Protein AF-A0ABD2JV18-F1 (afdb_monomer)

Sequence (224 aa):
MLEKEVLQAQLLEQSNRELERARQEELAMETRFRTQQAEQCDIEEQYSTLQEEAQGMSKRLKKVWTQYMQAKAELKDIEVDHQREMEALLESVRQLQRELLYSMLVIDQFIPEERVRYIEKFVHWNEEIGDWQLRCIAYAGNNIREHRNMIHSSTVNFPQKSQDPQMKPLFLSYADVLGLPSTSTVSSSASSASTSFSASVKTNFRPKSAAKDRNAARIRALLE

Organism: NCBI:txid157864

Solvent-accessible surface area (backbone atoms only — not comparable to full-atom values): 13799 Å² total; per-residue (Å²): 112,69,70,61,52,54,52,51,52,52,52,51,50,53,51,50,55,49,53,52,50,53,51,51,51,50,52,53,49,52,51,52,49,51,50,52,51,50,54,48,50,54,51,51,52,52,53,50,53,52,51,51,50,52,50,53,50,50,52,51,50,53,51,53,50,52,52,51,54,49,54,54,50,51,51,53,51,50,54,54,51,51,52,51,50,51,50,51,52,52,50,50,51,53,50,53,51,51,54,50,53,50,52,50,50,51,42,69,75,73,47,59,66,73,58,53,58,52,49,62,74,44,46,44,80,37,82,92,81,70,46,81,42,58,68,70,55,74,75,35,72,69,50,46,50,52,52,51,53,52,54,57,71,74,55,80,83,71,83,89,76,77,85,66,97,77,74,73,79,90,68,88,54,67,46,74,76,69,68,52,78,81,84,74,79,82,91,75,92,78,80,93,75,95,71,94,75,83,89,76,83,83,78,92,79,82,82,82,87,85,68,77,63,64,62,57,53,59,58,56,72,74,75,118

Secondary structure (DSSP, 8-state):
-HHHHHHHHHHHHHHHHHHHHHHHHHHHHHHHHHHHHHHHHHHHHHHHHHHHHHHHHHHHHHHHHHHHHHHHHHHHHHHHHHHHHHHHHHHHHHHHHHHHHHHHHHHHHHS-HHHHHHHHHHEEEETTTTEEEETTGGGSHHHHHHHHHHHHHH----------TT-------HHHHHT--------------------------------SHHHHHHHHTT--

Foldseek 3Di:
DVVVVVVVVVVVVVVVVVVVVVVVVVVVVVVVVVVVVVVVVVVVVVVVVVVVVVVVVVVVVVVVVVVVVVVVVVVVVVVVVVVVVVVVVVVVVVVVVVVVVVVVVCCVPPPDPVVVVVQVVQWDADPVVRDIDGPPPCPDPVNVVVVVVVVVVVPPDDDDPDDPPPDDPPDDDVCVVVVPPDPDDDDDDDDDDDDDDDPDDDDDDDDDDPDPVPVVVVVVVVVD

Mean predicted aligned error: 19.46 Å

pLDDT: mean 78.09, std 22.25, range [30.98, 98.5]

Radius of gyration: 54.23 Å; Cα contacts (8 Å, |Δi|>4): 28; chains: 1; bounding box: 117×40×158 Å

Structure (mmCIF, N/CA/C/O backbone):
data_AF-A0ABD2JV18-F1
#
_entry.id   AF-A0ABD2JV18-F1
#
loop_
_atom_site.group_PDB
_atom_site.id
_atom_site.type_symbol
_atom_site.label_atom_id
_atom_site.label_alt_id
_atom_site.label_comp_id
_atom_site.label_asym_id
_atom_site.label_entity_id
_atom_site.label_seq_id
_atom_site.pdbx_PDB_ins_code
_atom_site.Cartn_x
_atom_site.Cartn_y
_atom_site.Cartn_z
_atom_site.occupancy
_atom_site.B_iso_or_equiv
_atom_site.auth_seq_id
_atom_site.auth_comp_id
_atom_site.auth_asym_id
_atom_site.auth_atom_id
_atom_site.pdbx_PDB_model_num
ATOM 1 N N . MET A 1 1 ? -51.706 -10.672 100.301 1.00 60.94 1 MET A N 1
ATOM 2 C CA . MET A 1 1 ? -50.315 -10.903 99.847 1.00 60.94 1 MET A CA 1
ATOM 3 C C . MET A 1 1 ? -50.342 -11.665 98.525 1.00 60.94 1 MET A C 1
ATOM 5 O O . MET A 1 1 ? -49.975 -11.066 97.529 1.00 60.94 1 MET A O 1
ATOM 9 N N . LEU A 1 2 ? -50.953 -12.858 98.476 1.00 71.44 2 LEU A N 1
ATOM 10 C CA . LEU A 1 2 ? -51.117 -13.682 97.261 1.00 71.44 2 LEU A CA 1
ATOM 11 C C . LEU A 1 2 ? -51.762 -12.988 96.037 1.00 71.44 2 LEU A C 1
ATOM 13 O O . LEU A 1 2 ? -51.215 -13.070 94.947 1.00 71.44 2 LEU A O 1
ATOM 17 N N . GLU A 1 3 ? -52.878 -12.261 96.177 1.00 76.06 3 GLU A N 1
ATOM 18 C CA . GLU A 1 3 ? -53.533 -11.609 95.016 1.00 76.06 3 GLU A CA 1
ATOM 19 C C . GLU A 1 3 ? -52.683 -10.514 94.349 1.00 76.06 3 GLU A C 1
ATOM 21 O O . GLU A 1 3 ? -52.729 -10.348 93.131 1.00 76.06 3 GLU A O 1
ATOM 26 N N . LYS A 1 4 ? -51.874 -9.783 95.129 1.00 82.00 4 LYS A N 1
ATOM 27 C CA . LYS A 1 4 ? -50.949 -8.770 94.592 1.00 82.00 4 LYS A CA 1
ATOM 28 C C . LYS A 1 4 ? -49.837 -9.413 93.763 1.00 82.00 4 LYS A C 1
ATOM 30 O O . LYS A 1 4 ? -49.465 -8.870 92.729 1.00 82.00 4 LYS A O 1
ATOM 35 N N . GLU A 1 5 ? -49.339 -10.564 94.205 1.00 81.31 5 GLU A N 1
ATOM 36 C CA . GLU A 1 5 ? -48.295 -11.323 93.510 1.00 81.31 5 GLU A CA 1
ATOM 37 C C . GLU A 1 5 ? -48.822 -11.942 92.207 1.00 81.31 5 GLU A C 1
ATOM 39 O O . GLU A 1 5 ? -48.146 -11.876 91.182 1.00 81.31 5 GLU A O 1
ATOM 44 N N . VAL A 1 6 ? -50.060 -12.454 92.203 1.00 85.19 6 VAL A N 1
ATOM 45 C CA . VAL A 1 6 ? -50.716 -12.989 90.994 1.00 85.19 6 VAL A CA 1
ATOM 46 C C . VAL A 1 6 ? -50.928 -11.899 89.937 1.00 85.19 6 VAL A C 1
ATOM 48 O O . VAL A 1 6 ? -50.635 -12.121 88.762 1.00 85.19 6 VAL A O 1
ATOM 51 N N . LEU A 1 7 ? -51.382 -10.707 90.336 1.00 87.69 7 LEU A N 1
ATOM 52 C CA . LEU A 1 7 ? -51.549 -9.574 89.415 1.00 87.69 7 LEU A CA 1
ATOM 53 C C . LEU A 1 7 ? -50.215 -9.095 88.834 1.00 87.69 7 LEU A C 1
ATOM 55 O O . LEU A 1 7 ? -50.124 -8.801 87.644 1.00 87.69 7 LEU A O 1
ATOM 59 N N . GLN A 1 8 ? -49.168 -9.043 89.657 1.00 85.81 8 GLN A N 1
ATOM 60 C CA . GLN A 1 8 ? -47.833 -8.662 89.207 1.00 85.81 8 GLN A CA 1
ATOM 61 C C . GLN A 1 8 ? -47.254 -9.684 88.218 1.00 85.81 8 GLN A C 1
ATOM 63 O O . GLN A 1 8 ? -46.664 -9.290 87.212 1.00 85.81 8 GLN A O 1
ATOM 68 N N . ALA A 1 9 ? -47.469 -10.981 88.458 1.00 86.81 9 ALA A N 1
ATOM 69 C CA . ALA A 1 9 ? -47.070 -12.042 87.539 1.00 86.81 9 ALA A CA 1
ATOM 70 C C . ALA A 1 9 ? -47.800 -11.946 86.186 1.00 86.81 9 ALA A C 1
ATOM 72 O O . ALA A 1 9 ? -47.155 -12.047 85.145 1.00 86.81 9 ALA A O 1
ATOM 73 N N . GLN A 1 10 ? -49.111 -11.671 86.183 1.00 89.62 10 GLN A N 1
ATOM 74 C CA . GLN A 1 1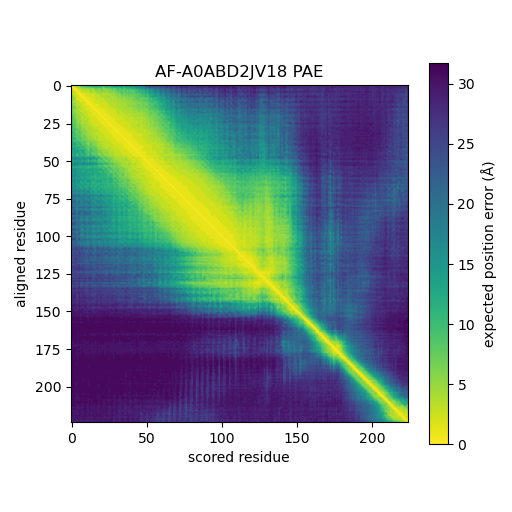0 ? -49.877 -11.469 84.944 1.00 89.62 10 GLN A CA 1
ATOM 75 C C . GLN A 1 10 ? -49.404 -10.246 84.147 1.00 89.62 10 GLN A C 1
ATOM 77 O O . GLN A 1 10 ? -49.320 -10.307 82.921 1.00 89.62 10 GLN A O 1
ATOM 82 N N . LEU A 1 11 ? -49.069 -9.144 84.825 1.00 91.56 11 LEU A N 1
ATOM 83 C CA . LEU A 1 11 ? -48.570 -7.931 84.172 1.00 91.56 11 LEU A CA 1
ATOM 84 C C . LEU A 1 11 ? -47.191 -8.159 83.529 1.00 91.56 11 LEU A C 1
ATOM 86 O O . LEU A 1 11 ? -46.949 -7.733 82.400 1.00 91.56 11 LEU A O 1
ATOM 90 N N . LEU A 1 12 ? -46.299 -8.873 84.227 1.00 90.88 12 LEU A N 1
ATOM 91 C CA . LEU A 1 12 ? -44.992 -9.273 83.698 1.00 90.88 12 LEU A CA 1
ATOM 92 C C . LEU A 1 12 ? -45.127 -10.221 82.504 1.00 90.88 12 LEU A C 1
ATOM 94 O O . LEU A 1 12 ? -44.388 -10.086 81.535 1.00 90.88 12 LEU A O 1
ATOM 98 N N . GLU A 1 13 ? -46.082 -11.150 82.542 1.00 91.38 13 GLU A N 1
ATOM 99 C CA . GLU A 1 13 ? -46.351 -12.055 81.425 1.00 91.38 13 GLU A CA 1
ATOM 100 C C . GLU A 1 13 ? -46.873 -11.305 80.189 1.00 91.38 13 GLU A C 1
ATOM 102 O O . GLU A 1 13 ? -46.416 -11.560 79.075 1.00 91.38 13 GLU A O 1
ATOM 107 N N . GLN A 1 14 ? -47.789 -10.347 80.366 1.00 91.00 14 GLN A N 1
ATOM 108 C CA . GLN A 1 14 ? -48.271 -9.497 79.271 1.00 91.00 14 GLN A CA 1
ATOM 109 C C . GLN A 1 14 ? -47.137 -8.660 78.667 1.00 91.00 14 GLN A C 1
ATOM 111 O O . GLN A 1 14 ? -46.978 -8.648 77.447 1.00 91.00 14 GLN A O 1
ATOM 116 N N . SER A 1 15 ? -46.304 -8.049 79.515 1.00 91.56 15 SER A N 1
ATOM 117 C CA . SER A 1 15 ? -45.130 -7.286 79.084 1.00 91.56 15 SER A CA 1
ATOM 118 C C . SER A 1 15 ? -44.102 -8.159 78.351 1.00 91.56 15 SER A C 1
ATOM 120 O O . SER A 1 15 ? -43.622 -7.766 77.290 1.00 91.56 15 SER A O 1
ATOM 122 N N . ASN A 1 16 ? -43.822 -9.374 78.838 1.00 92.56 16 ASN A N 1
ATOM 123 C CA . ASN A 1 16 ? -42.950 -10.331 78.146 1.00 92.56 16 ASN A CA 1
ATOM 124 C C . ASN A 1 16 ? -43.506 -10.721 76.772 1.00 92.56 16 ASN A C 1
ATOM 126 O O . ASN A 1 16 ? -42.759 -10.747 75.799 1.00 92.56 16 ASN A O 1
ATOM 130 N N . ARG A 1 17 ? -44.818 -10.963 76.657 1.00 93.69 17 ARG A N 1
ATOM 131 C CA . ARG A 1 17 ? -45.461 -11.281 75.369 1.00 93.69 17 ARG A CA 1
ATOM 132 C C . ARG A 1 17 ? -45.426 -10.119 74.376 1.00 93.69 17 ARG A C 1
ATOM 134 O O . ARG A 1 17 ? -45.489 -10.350 73.170 1.00 93.69 17 ARG A O 1
ATOM 141 N N . GLU A 1 18 ? -45.419 -8.877 74.848 1.00 92.94 18 GLU A N 1
ATOM 142 C CA . GLU A 1 18 ? -45.255 -7.689 74.000 1.00 92.94 18 GLU A CA 1
ATOM 143 C C . GLU A 1 18 ? -43.803 -7.520 73.554 1.00 92.94 18 GLU A C 1
ATOM 145 O O . GLU A 1 18 ? -43.555 -7.303 72.370 1.00 92.94 18 GLU A O 1
ATOM 150 N N . LEU A 1 19 ? -42.848 -7.716 74.467 1.00 94.19 19 LEU A N 1
ATOM 151 C CA . LEU A 1 19 ? -41.416 -7.740 74.162 1.00 94.19 19 LEU A CA 1
ATOM 152 C C . LEU A 1 19 ? -41.063 -8.821 73.137 1.00 94.19 19 LEU A C 1
ATOM 154 O O . LEU A 1 19 ? -40.314 -8.557 72.202 1.00 94.19 19 LEU A O 1
ATOM 158 N N . GLU A 1 20 ? -41.614 -10.027 73.274 1.00 94.50 20 GLU A N 1
ATOM 159 C CA . GLU A 1 20 ? -41.405 -11.116 72.315 1.00 94.50 20 GLU A CA 1
ATOM 160 C C . GLU A 1 20 ? -41.987 -10.796 70.937 1.00 94.50 20 GLU A C 1
ATOM 162 O O . GLU A 1 20 ? -41.327 -11.054 69.931 1.00 94.50 20 GLU A O 1
ATOM 167 N N . ARG A 1 21 ? -43.182 -10.190 70.874 1.00 95.06 21 ARG A N 1
ATOM 168 C CA . ARG A 1 21 ? -43.777 -9.726 69.610 1.00 95.06 21 ARG A CA 1
ATOM 169 C C . ARG A 1 21 ? -42.918 -8.654 68.945 1.00 95.06 21 ARG A C 1
ATOM 171 O O . ARG A 1 21 ? -42.585 -8.803 67.775 1.00 95.06 21 ARG A O 1
ATOM 178 N N . ALA A 1 22 ? -42.481 -7.647 69.700 1.00 93.62 22 ALA A N 1
ATOM 179 C CA . ALA A 1 22 ? -41.589 -6.606 69.195 1.00 93.62 22 ALA A CA 1
ATOM 180 C C . ALA A 1 22 ? -40.265 -7.191 68.672 1.00 93.62 22 ALA A C 1
ATOM 182 O O . ALA A 1 22 ? -39.800 -6.814 67.602 1.00 93.62 22 ALA A O 1
ATOM 183 N N . ARG A 1 23 ? -39.696 -8.177 69.376 1.00 95.44 23 ARG A N 1
ATOM 184 C CA . ARG A 1 23 ? -38.459 -8.859 68.969 1.00 95.44 23 ARG A CA 1
ATOM 185 C C . ARG A 1 23 ? -38.642 -9.704 67.704 1.00 95.44 23 ARG A C 1
ATOM 187 O O . ARG A 1 23 ? -37.741 -9.771 66.875 1.00 95.44 23 ARG A O 1
ATOM 194 N N . GLN A 1 24 ? -39.797 -10.350 67.536 1.00 95.44 24 GLN A N 1
ATOM 195 C CA . GLN A 1 24 ? -40.132 -11.087 66.311 1.00 95.44 24 GLN A CA 1
ATOM 196 C C . GLN A 1 24 ? -40.337 -10.147 65.119 1.00 95.44 24 GLN A C 1
ATOM 198 O O . GLN A 1 24 ? -39.877 -10.453 64.021 1.00 95.44 24 GLN A O 1
ATOM 203 N N . GLU A 1 25 ? -40.995 -9.007 65.329 1.00 94.81 25 GLU A N 1
ATOM 204 C CA . GLU A 1 25 ? -41.173 -7.975 64.306 1.00 94.81 25 GLU A CA 1
ATOM 205 C C . GLU A 1 25 ? -39.833 -7.358 63.897 1.00 94.81 25 GLU A C 1
ATOM 207 O O . GLU A 1 25 ? -39.565 -7.240 62.704 1.00 94.81 25 GLU A O 1
ATOM 212 N N . GLU A 1 26 ? -38.963 -7.043 64.858 1.00 94.88 26 GLU A N 1
ATOM 213 C CA . GLU A 1 26 ? -37.604 -6.553 64.609 1.00 94.88 26 GLU A CA 1
ATOM 214 C C . GLU A 1 26 ? -36.802 -7.551 63.765 1.00 94.88 26 GLU A C 1
ATOM 216 O O . GLU A 1 26 ? -36.294 -7.190 62.706 1.00 94.88 26 GLU A O 1
ATOM 221 N N . LEU A 1 27 ? -36.786 -8.834 64.142 1.00 96.31 27 LEU A N 1
ATOM 222 C CA . LEU A 1 27 ? -36.120 -9.883 63.361 1.00 96.31 27 LEU A CA 1
ATOM 223 C C . LEU A 1 27 ? -36.733 -10.053 61.960 1.00 96.31 27 LEU A C 1
ATOM 225 O O . LEU A 1 27 ? -36.016 -10.272 60.980 1.00 96.31 27 LEU A O 1
ATOM 229 N N . ALA A 1 28 ? -38.056 -9.945 61.825 1.00 95.38 28 ALA A N 1
ATOM 230 C CA . ALA A 1 28 ? -38.726 -9.993 60.527 1.00 95.38 28 ALA A CA 1
ATOM 231 C C . ALA A 1 28 ? -38.366 -8.781 59.649 1.00 95.38 28 ALA A C 1
ATOM 233 O O . ALA A 1 28 ? -38.210 -8.918 58.435 1.00 95.38 28 ALA A O 1
ATOM 234 N N . MET A 1 29 ? -38.203 -7.599 60.246 1.00 95.62 29 MET A N 1
ATOM 235 C CA . MET A 1 29 ? -37.744 -6.402 59.544 1.00 95.62 29 MET A CA 1
ATOM 236 C C . MET A 1 29 ? -36.273 -6.524 59.136 1.00 95.62 29 MET A C 1
ATOM 238 O O . MET A 1 29 ? -35.945 -6.256 57.982 1.00 95.62 29 MET A O 1
ATOM 242 N N . GLU A 1 30 ? -35.398 -6.993 60.028 1.00 95.50 30 GLU A N 1
ATOM 243 C CA . GLU A 1 30 ? -33.974 -7.199 59.740 1.00 95.50 30 GLU A CA 1
ATOM 244 C C . GLU A 1 30 ? -33.747 -8.238 58.639 1.00 95.50 30 GLU A C 1
ATOM 246 O O . GLU A 1 30 ? -32.913 -8.039 57.756 1.00 95.50 30 GLU A O 1
ATOM 251 N N . THR A 1 31 ? -34.496 -9.343 58.658 1.00 95.88 31 THR A N 1
ATOM 252 C CA . THR A 1 31 ? -34.402 -10.374 57.613 1.00 95.88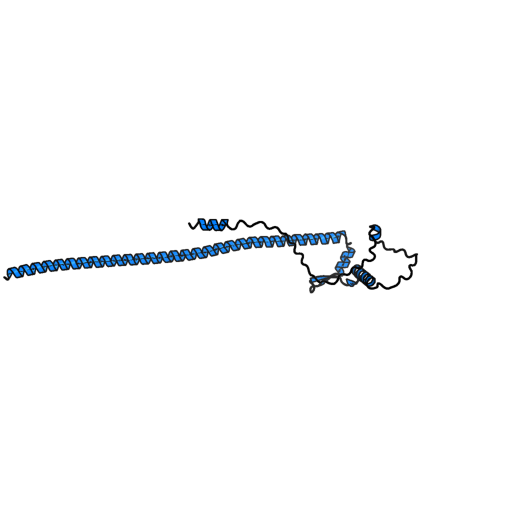 31 THR A CA 1
ATOM 253 C C . THR A 1 31 ? -34.854 -9.843 56.258 1.00 95.88 31 THR A C 1
ATOM 255 O O . THR A 1 31 ? -34.136 -10.033 55.280 1.00 95.88 31 THR A O 1
ATOM 258 N N . ARG A 1 32 ? -35.976 -9.111 56.194 1.00 96.06 32 ARG A N 1
ATOM 259 C CA . ARG A 1 32 ? -36.437 -8.443 54.962 1.00 96.06 32 ARG A CA 1
ATOM 260 C C . ARG A 1 32 ? -35.440 -7.409 54.451 1.00 96.06 32 ARG A C 1
ATOM 262 O O . ARG A 1 32 ? -35.214 -7.301 53.250 1.00 96.06 32 ARG A O 1
ATOM 269 N N . PHE A 1 33 ? -34.847 -6.641 55.357 1.00 96.50 33 PHE A N 1
ATOM 270 C CA . PHE A 1 33 ? -33.840 -5.653 54.996 1.00 96.50 33 PHE A CA 1
ATOM 271 C C . PHE A 1 33 ? -32.587 -6.330 54.435 1.00 96.50 33 PHE A C 1
ATOM 273 O O . PHE A 1 33 ? -32.098 -5.935 53.382 1.00 96.50 33 PHE A O 1
ATOM 280 N N . ARG A 1 34 ? -32.121 -7.412 55.071 1.00 96.25 34 ARG A N 1
ATOM 281 C CA . ARG A 1 34 ? -31.007 -8.224 54.566 1.00 96.25 34 ARG A CA 1
ATOM 282 C C . ARG A 1 34 ? -31.289 -8.832 53.197 1.00 96.25 34 ARG A C 1
ATOM 284 O O . ARG A 1 34 ? -30.398 -8.803 52.358 1.00 96.25 34 ARG A O 1
ATOM 291 N N . THR A 1 35 ? -32.492 -9.356 52.948 1.00 95.62 35 THR A N 1
ATOM 292 C CA . THR A 1 35 ? -32.837 -9.896 51.622 1.00 95.62 35 THR A CA 1
ATOM 293 C C . THR A 1 35 ? -32.853 -8.800 50.565 1.00 95.62 35 THR A C 1
ATOM 295 O O . THR A 1 35 ? -32.275 -8.988 49.505 1.00 95.62 35 THR A O 1
ATOM 298 N N . GLN A 1 36 ? -33.417 -7.628 50.868 1.00 96.69 36 GLN A N 1
ATOM 299 C CA . GLN A 1 36 ? -33.409 -6.496 49.935 1.00 96.69 36 GLN A CA 1
ATOM 300 C C . GLN A 1 36 ? -31.997 -5.972 49.662 1.00 96.69 36 GLN A C 1
ATOM 302 O O . GLN A 1 36 ? -31.695 -5.594 48.535 1.00 96.69 36 GLN A O 1
ATOM 307 N N . GLN A 1 37 ? -31.128 -5.942 50.676 1.00 95.88 37 GLN A N 1
ATOM 308 C CA . GLN A 1 37 ? -29.723 -5.583 50.484 1.00 95.88 37 GLN A CA 1
ATOM 309 C C . GLN A 1 37 ? -28.992 -6.611 49.621 1.00 95.88 37 GLN A C 1
ATOM 311 O O . GLN A 1 37 ? -28.255 -6.217 48.726 1.00 95.88 37 GLN A O 1
ATOM 316 N N . ALA A 1 38 ? -29.222 -7.906 49.852 1.00 95.38 38 ALA A N 1
ATOM 317 C CA . ALA A 1 38 ? -28.648 -8.963 49.025 1.00 95.38 38 ALA A CA 1
ATOM 318 C C . ALA A 1 38 ? -29.113 -8.847 47.564 1.00 95.38 38 ALA A C 1
ATOM 320 O O . ALA A 1 38 ? -28.283 -8.840 46.666 1.00 95.38 38 ALA A O 1
ATOM 321 N N . GLU A 1 39 ? -30.413 -8.643 47.330 1.00 95.19 39 GLU A N 1
ATOM 322 C CA . GLU A 1 39 ? -30.970 -8.426 45.988 1.00 95.19 39 GLU A CA 1
ATOM 323 C C . GLU A 1 39 ? -30.375 -7.185 45.306 1.00 95.19 39 GLU A C 1
ATOM 325 O O . GLU A 1 39 ? -30.079 -7.219 44.113 1.00 95.19 39 GLU A O 1
ATOM 330 N N . GLN A 1 40 ? -30.168 -6.089 46.046 1.00 95.75 40 GLN A N 1
ATOM 331 C CA . GLN A 1 40 ? -29.506 -4.897 45.508 1.00 95.75 40 GLN A CA 1
ATOM 332 C C . GLN A 1 40 ? -28.053 -5.181 45.122 1.00 95.75 40 GLN A C 1
ATOM 334 O O . GLN A 1 40 ? -27.649 -4.816 44.020 1.00 95.75 40 GLN A O 1
ATOM 339 N N . CYS A 1 41 ? -27.294 -5.868 45.979 1.00 94.50 41 CYS A N 1
ATOM 340 C CA . CYS A 1 41 ? -25.921 -6.259 45.668 1.00 94.50 41 CYS A CA 1
ATOM 341 C C . CYS A 1 41 ? -25.849 -7.174 44.434 1.00 94.50 41 CYS A C 1
ATOM 343 O O . CYS A 1 41 ? -25.023 -6.931 43.556 1.00 94.50 41 CYS A O 1
ATOM 345 N N . ASP A 1 42 ? -26.738 -8.165 44.320 1.00 96.19 42 ASP A N 1
ATOM 346 C CA . ASP A 1 42 ? -26.786 -9.075 43.168 1.00 96.19 42 ASP A CA 1
ATOM 347 C C . ASP A 1 42 ? -27.055 -8.311 41.862 1.00 96.19 42 ASP A C 1
ATOM 349 O O . ASP A 1 42 ? -26.433 -8.566 40.828 1.00 96.19 42 ASP A O 1
ATOM 353 N N . ILE A 1 43 ? -27.975 -7.344 41.902 1.00 96.00 43 ILE A N 1
ATOM 354 C CA . ILE A 1 43 ? -28.299 -6.497 40.753 1.00 96.00 43 ILE A CA 1
ATOM 355 C C . ILE A 1 43 ? -27.100 -5.613 40.376 1.00 96.00 43 ILE A C 1
ATOM 357 O O . ILE A 1 43 ? -26.762 -5.514 39.194 1.00 96.00 43 ILE A O 1
ATOM 361 N N . GLU A 1 44 ? -26.443 -4.981 41.350 1.00 94.69 44 GLU A N 1
ATOM 362 C CA . GLU A 1 44 ? -25.248 -4.160 41.120 1.00 94.69 44 GLU A CA 1
ATOM 363 C C . GLU A 1 44 ? -24.107 -4.969 40.485 1.00 94.69 44 GLU A C 1
ATOM 365 O O . GLU A 1 44 ? -23.492 -4.508 39.518 1.00 94.69 44 GLU A O 1
ATOM 370 N N . GLU A 1 45 ? -23.864 -6.196 40.953 1.00 95.06 45 GLU A N 1
ATOM 371 C CA . GLU A 1 45 ? -22.848 -7.091 40.389 1.00 95.06 45 GLU A CA 1
ATOM 372 C C . GLU A 1 45 ? -23.185 -7.500 38.944 1.00 95.06 45 GLU A C 1
ATOM 374 O O . GLU A 1 45 ? -22.314 -7.471 38.063 1.00 95.06 45 GLU A O 1
ATOM 379 N N . GLN A 1 46 ? -24.457 -7.804 38.659 1.00 94.69 46 GLN A N 1
ATOM 380 C CA . GLN A 1 46 ? -24.925 -8.110 37.302 1.00 94.69 46 GLN A CA 1
ATOM 381 C C . GLN A 1 46 ? -24.736 -6.923 36.349 1.00 94.69 46 GLN A C 1
ATOM 383 O O . GLN A 1 46 ? -24.228 -7.098 35.236 1.00 94.69 46 GLN A O 1
ATOM 388 N N . TYR A 1 47 ? -25.098 -5.707 36.775 1.00 95.12 47 TYR A N 1
ATOM 389 C CA . TYR A 1 47 ? -24.893 -4.499 35.970 1.00 95.12 47 TYR A CA 1
ATOM 390 C C . TYR A 1 47 ? -23.410 -4.195 35.752 1.00 95.12 47 TYR A C 1
ATOM 392 O O . TYR A 1 47 ? -23.026 -3.852 34.631 1.00 95.12 47 TYR A O 1
ATOM 400 N N . SER A 1 48 ? -22.575 -4.360 36.782 1.00 94.81 48 SER A N 1
ATOM 401 C CA . SER A 1 48 ? -21.122 -4.202 36.667 1.00 94.81 48 SER A CA 1
ATOM 402 C C . SER A 1 48 ? -20.546 -5.169 35.630 1.00 94.81 48 SER A C 1
ATOM 404 O O . SER A 1 48 ? -19.853 -4.750 34.702 1.00 94.81 48 SER A O 1
ATOM 406 N N . THR A 1 49 ? -20.920 -6.449 35.708 1.00 94.88 49 THR A N 1
ATOM 407 C CA . THR A 1 49 ? -20.477 -7.489 34.765 1.00 94.88 49 THR A CA 1
ATOM 408 C C . THR A 1 49 ? -20.882 -7.165 33.322 1.00 94.88 49 THR A C 1
ATOM 410 O O . THR A 1 49 ? -20.059 -7.229 32.404 1.00 94.88 49 THR A O 1
ATOM 413 N N . LEU A 1 50 ? -22.134 -6.747 33.105 1.00 96.44 50 LEU A N 1
ATOM 414 C CA . LEU A 1 50 ? -22.629 -6.363 31.780 1.00 96.44 50 LEU A CA 1
ATOM 415 C C . LEU A 1 50 ? -21.891 -5.133 31.224 1.00 96.44 50 LEU A C 1
ATOM 417 O O . LEU A 1 50 ? -21.564 -5.070 30.033 1.00 96.44 50 LEU A O 1
ATOM 421 N N . GLN A 1 51 ? -21.604 -4.148 32.077 1.00 96.56 51 GLN A N 1
ATOM 422 C CA . GLN A 1 51 ? -20.857 -2.954 31.696 1.00 96.56 51 GLN A CA 1
ATOM 423 C C . GLN A 1 51 ? -19.413 -3.297 31.308 1.00 96.56 51 GLN A C 1
ATOM 425 O O . GLN A 1 51 ? -18.909 -2.774 30.308 1.00 96.56 51 GLN A O 1
ATOM 430 N N . GLU A 1 52 ? -18.749 -4.178 32.054 1.00 95.88 52 GLU A N 1
ATOM 431 C CA . GLU A 1 52 ? -17.408 -4.663 31.724 1.00 95.88 52 GLU A CA 1
ATOM 432 C C . GLU A 1 52 ? -17.379 -5.390 30.376 1.00 95.88 52 GLU A C 1
ATOM 434 O O . GLU A 1 52 ? -16.494 -5.124 29.551 1.00 95.88 52 GLU A O 1
ATOM 439 N N . GLU A 1 53 ? -18.373 -6.235 30.092 1.00 95.94 53 GLU A N 1
ATOM 440 C CA . GLU A 1 53 ? -18.488 -6.907 28.798 1.00 95.94 53 GLU A CA 1
ATOM 441 C C . GLU A 1 53 ? -18.670 -5.898 27.656 1.00 95.94 53 GLU A C 1
ATOM 443 O O . GLU A 1 53 ? -17.933 -5.942 26.661 1.00 95.94 53 GLU A O 1
ATOM 448 N N . ALA A 1 54 ? -19.585 -4.936 27.810 1.00 96.69 54 ALA A N 1
ATOM 449 C CA . ALA A 1 54 ? -19.825 -3.889 26.820 1.00 96.69 54 ALA A CA 1
ATOM 450 C C . ALA A 1 54 ? -18.558 -3.057 26.552 1.00 96.69 54 ALA A C 1
ATOM 452 O O . ALA A 1 54 ? -18.209 -2.778 25.397 1.00 96.69 54 ALA A O 1
ATOM 453 N N . GLN A 1 55 ? -17.811 -2.706 27.602 1.00 96.81 55 GLN A N 1
ATOM 454 C CA . GLN A 1 55 ? -16.521 -2.031 27.469 1.00 96.81 55 GLN A CA 1
ATOM 455 C C . GLN A 1 55 ? -15.483 -2.911 26.761 1.00 96.81 55 GLN A C 1
ATOM 457 O O . GLN A 1 55 ? -14.749 -2.425 25.895 1.00 96.81 55 GLN A O 1
ATOM 462 N N . GLY A 1 56 ? -15.422 -4.203 27.091 1.00 96.50 56 GLY A N 1
ATOM 463 C CA . GLY A 1 56 ? -14.540 -5.174 26.450 1.00 96.50 56 GLY A CA 1
ATOM 464 C C . GLY A 1 56 ? -14.832 -5.332 24.956 1.00 96.50 56 GLY A C 1
ATOM 465 O O . GLY A 1 56 ? -13.910 -5.344 24.134 1.00 96.50 56 GLY A O 1
ATOM 466 N N . MET A 1 57 ? -16.108 -5.392 24.575 1.00 96.62 57 MET A N 1
ATOM 467 C CA . MET A 1 57 ? -16.541 -5.420 23.175 1.00 96.62 57 MET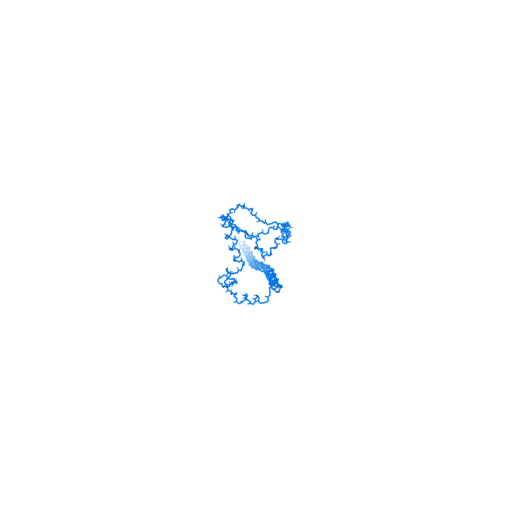 A CA 1
ATOM 468 C C . MET A 1 57 ? -16.217 -4.105 22.458 1.00 96.62 57 MET A C 1
ATOM 470 O O . MET A 1 57 ? -15.645 -4.131 21.369 1.00 96.62 57 MET A O 1
ATOM 474 N N . SER A 1 58 ? -16.470 -2.951 23.085 1.00 96.81 58 SER A N 1
ATOM 475 C CA . SER A 1 58 ? -16.144 -1.635 22.515 1.00 96.81 58 SER A CA 1
ATOM 476 C C . SER A 1 58 ? -14.642 -1.471 22.248 1.00 96.81 58 SER A C 1
ATOM 478 O O . SER A 1 58 ? -14.240 -0.992 21.186 1.00 96.81 58 SER A O 1
ATOM 480 N N . LYS A 1 59 ? -13.783 -1.930 23.169 1.00 97.81 59 LYS A N 1
ATOM 481 C CA . LYS A 1 59 ? -12.320 -1.929 22.986 1.00 97.81 59 LYS A CA 1
ATOM 482 C C . LYS A 1 59 ? -11.897 -2.808 21.807 1.00 97.81 59 LYS A C 1
ATOM 484 O O . LYS A 1 59 ? -11.079 -2.380 20.991 1.00 97.81 59 LYS A O 1
ATOM 489 N N . ARG A 1 60 ? -12.471 -4.011 21.689 1.00 97.69 60 ARG A N 1
ATOM 490 C CA . ARG A 1 60 ? -12.219 -4.919 20.557 1.00 97.69 60 ARG A CA 1
ATOM 491 C C . ARG A 1 60 ? -12.654 -4.297 19.233 1.00 97.69 60 ARG A C 1
ATOM 493 O O . ARG A 1 60 ? -11.866 -4.285 18.290 1.00 97.69 60 ARG A O 1
ATOM 500 N N . LEU A 1 61 ? -13.846 -3.707 19.191 1.00 98.12 61 LEU A N 1
ATOM 501 C CA . LEU A 1 61 ? -14.363 -3.024 18.009 1.00 98.12 61 LEU A CA 1
ATOM 502 C C . LEU A 1 61 ? -13.453 -1.869 17.584 1.00 98.12 61 LEU A C 1
ATOM 504 O O . LEU A 1 61 ? -13.079 -1.794 16.419 1.00 98.12 61 LEU A O 1
ATOM 508 N N . LYS A 1 62 ? -13.030 -1.011 18.522 1.00 98.06 62 LYS A N 1
ATOM 509 C CA . LYS A 1 62 ? -12.085 0.083 18.236 1.00 98.06 62 LYS A CA 1
ATOM 510 C C . LYS A 1 62 ? -10.770 -0.438 17.661 1.00 98.06 62 LYS A C 1
ATOM 512 O O . LYS A 1 62 ? -10.260 0.137 16.706 1.00 98.06 62 LYS A O 1
ATOM 517 N N . LYS A 1 63 ? -10.232 -1.536 18.201 1.00 98.19 63 LYS A N 1
ATOM 518 C CA . LYS A 1 63 ? -8.996 -2.146 17.692 1.00 98.19 63 LYS A CA 1
ATOM 519 C C . LYS A 1 63 ? -9.155 -2.622 16.247 1.00 98.19 63 LYS A C 1
ATOM 521 O O . LYS A 1 63 ? -8.332 -2.269 15.406 1.00 98.19 63 LYS A O 1
ATOM 526 N N . VAL A 1 64 ? -10.210 -3.385 15.959 1.00 98.19 64 VAL A N 1
ATOM 527 C CA . VAL A 1 64 ? -10.490 -3.892 14.605 1.00 98.19 64 VAL A CA 1
ATOM 528 C C . VAL A 1 64 ? -10.775 -2.744 13.640 1.00 98.19 64 VAL A C 1
ATOM 530 O O . VAL A 1 64 ? -10.286 -2.751 12.518 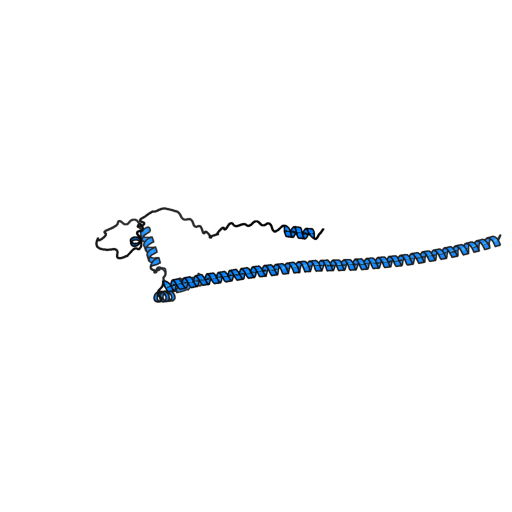1.00 98.19 64 VAL A O 1
ATOM 533 N N . TRP A 1 65 ? -11.499 -1.717 14.082 1.00 98.25 65 TRP A N 1
ATOM 534 C CA . TRP A 1 65 ? -11.758 -0.520 13.288 1.00 98.25 65 TRP A CA 1
ATOM 535 C C . TRP A 1 65 ? -10.473 0.215 12.899 1.00 98.25 65 TRP A C 1
ATOM 537 O O . TRP A 1 65 ? -10.301 0.577 11.738 1.00 98.25 65 TRP A O 1
ATOM 547 N N . THR A 1 66 ? -9.549 0.400 13.844 1.00 98.44 66 THR A N 1
ATOM 548 C CA . THR A 1 66 ? -8.243 1.004 13.558 1.00 98.44 66 THR A CA 1
ATOM 549 C C . THR A 1 66 ? -7.450 0.156 12.566 1.00 98.44 66 THR A C 1
ATOM 551 O O . THR A 1 66 ? -6.913 0.705 11.610 1.00 98.44 66 THR A O 1
ATOM 554 N N . GLN A 1 67 ? -7.425 -1.171 12.742 1.00 98.25 67 GLN A N 1
ATOM 555 C CA . GLN A 1 67 ? -6.771 -2.086 11.797 1.00 98.25 67 GLN A CA 1
ATOM 556 C C . GLN A 1 67 ? -7.397 -2.008 10.400 1.00 98.25 67 GLN A C 1
ATOM 558 O O . GLN A 1 67 ? -6.679 -1.937 9.409 1.00 98.25 67 GLN A O 1
ATOM 563 N N . TYR A 1 68 ? -8.726 -1.954 10.312 1.00 98.38 68 TYR A N 1
ATOM 564 C CA . TYR A 1 68 ? -9.439 -1.782 9.050 1.00 98.38 68 TYR A CA 1
ATOM 565 C C . TYR A 1 68 ? -9.088 -0.454 8.371 1.00 98.38 68 TYR A C 1
ATOM 567 O O . TYR A 1 68 ? -8.805 -0.427 7.176 1.00 98.38 68 TYR A O 1
ATOM 575 N N . MET A 1 69 ? -9.076 0.648 9.122 1.00 98.50 69 MET A N 1
ATOM 576 C CA . MET A 1 69 ? -8.733 1.961 8.575 1.00 98.50 69 MET A CA 1
ATOM 577 C C . MET A 1 69 ? -7.279 2.040 8.123 1.00 98.50 69 MET A C 1
ATOM 579 O O . MET A 1 69 ? -7.004 2.652 7.094 1.00 98.50 6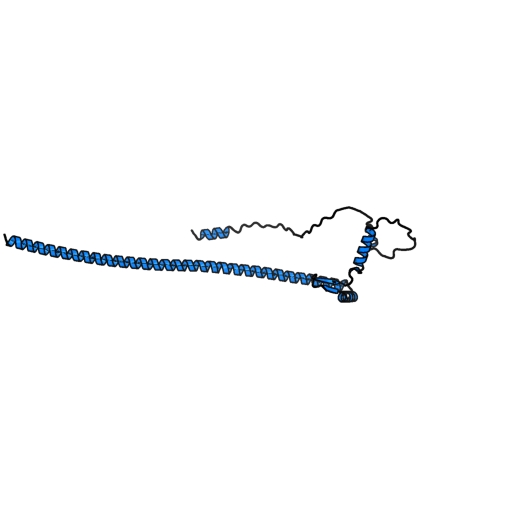9 MET A O 1
ATOM 583 N N . GLN A 1 70 ? -6.372 1.391 8.852 1.00 98.31 70 GLN A N 1
ATOM 584 C CA . GLN A 1 70 ? -4.981 1.255 8.449 1.00 98.31 70 GLN A CA 1
ATOM 585 C C . GLN A 1 70 ? -4.863 0.463 7.141 1.00 98.31 70 GLN A C 1
ATOM 587 O O . GLN A 1 70 ? -4.330 0.992 6.174 1.00 98.31 70 GLN A O 1
ATOM 592 N N . ALA A 1 71 ? -5.435 -0.742 7.069 1.00 98.31 71 ALA A N 1
ATOM 593 C CA . ALA A 1 71 ? -5.399 -1.564 5.858 1.00 98.31 71 ALA A CA 1
ATOM 594 C C . ALA A 1 71 ? -6.044 -0.856 4.652 1.00 98.31 71 ALA A C 1
ATOM 596 O O . ALA A 1 71 ? -5.567 -0.957 3.526 1.00 98.31 71 ALA A O 1
ATOM 597 N N . LYS A 1 72 ? -7.115 -0.087 4.880 1.00 98.38 72 LYS A N 1
ATOM 598 C CA . LYS A 1 72 ? -7.753 0.731 3.842 1.00 98.38 72 LYS A CA 1
ATOM 599 C C . LYS A 1 72 ? -6.843 1.857 3.341 1.00 98.38 72 LYS A C 1
ATOM 601 O O . LYS A 1 72 ? -6.874 2.168 2.153 1.00 98.38 72 LYS A O 1
ATOM 606 N N . ALA A 1 73 ? -6.082 2.491 4.230 1.00 98.31 73 ALA A N 1
ATOM 607 C CA . ALA A 1 73 ? -5.104 3.505 3.847 1.00 98.31 73 ALA A CA 1
ATOM 608 C C . ALA A 1 73 ? -3.943 2.877 3.062 1.00 98.31 73 ALA A C 1
ATOM 610 O O . ALA A 1 73 ? -3.620 3.366 1.987 1.00 98.31 73 ALA A O 1
ATOM 611 N N . GLU A 1 74 ? -3.411 1.751 3.541 1.00 98.31 74 GLU A N 1
ATOM 612 C CA . GLU A 1 74 ? -2.355 0.989 2.864 1.00 98.31 74 GLU A CA 1
ATOM 613 C C . GLU A 1 74 ? -2.779 0.559 1.455 1.00 98.31 74 GLU A C 1
ATOM 615 O O . GLU A 1 74 ? -2.017 0.722 0.509 1.00 98.31 74 GLU A O 1
ATOM 620 N N . LEU A 1 75 ? -4.017 0.084 1.282 1.00 98.38 75 LEU A N 1
ATOM 621 C CA . LEU A 1 75 ? -4.547 -0.284 -0.032 1.00 98.38 75 LEU A CA 1
ATOM 622 C C . LEU A 1 75 ? -4.546 0.907 -0.996 1.00 98.38 75 LEU A C 1
ATOM 624 O O . LEU A 1 75 ? -4.114 0.775 -2.137 1.00 98.38 75 LEU A O 1
ATOM 628 N N . LYS A 1 76 ? -4.971 2.083 -0.525 1.00 98.31 76 LYS A N 1
ATOM 629 C CA . LYS A 1 76 ? -4.957 3.305 -1.334 1.00 98.31 76 LYS A CA 1
ATOM 630 C C . LYS A 1 76 ? -3.534 3.738 -1.698 1.00 98.31 76 LYS A C 1
ATOM 632 O O . LYS A 1 76 ? -3.312 4.213 -2.809 1.00 98.31 76 LYS A O 1
ATOM 637 N N . ASP A 1 77 ? -2.589 3.603 -0.774 1.00 98.19 77 ASP A N 1
ATOM 638 C CA . ASP A 1 77 ? -1.187 3.938 -1.031 1.00 98.19 77 ASP A CA 1
ATOM 639 C C . ASP A 1 77 ? -0.590 2.991 -2.090 1.00 98.19 77 ASP A C 1
ATOM 641 O O . ASP A 1 77 ? 0.023 3.460 -3.049 1.00 98.19 77 ASP A O 1
ATOM 645 N N . ILE A 1 78 ? -0.878 1.685 -2.000 1.00 98.44 78 ILE A N 1
ATOM 646 C CA . ILE A 1 78 ? -0.472 0.680 -2.998 1.00 98.44 78 ILE A CA 1
ATOM 647 C C . ILE A 1 78 ? -1.069 0.982 -4.377 1.00 98.44 78 ILE A C 1
ATOM 649 O O . ILE A 1 78 ? -0.360 0.893 -5.374 1.00 98.44 78 ILE A O 1
ATOM 653 N N . GLU A 1 79 ? -2.350 1.352 -4.463 1.00 98.38 79 GLU A N 1
ATOM 654 C CA . GLU A 1 79 ? -2.985 1.714 -5.740 1.00 98.38 79 GLU A CA 1
ATOM 655 C C . GLU A 1 79 ? -2.280 2.899 -6.415 1.00 98.38 79 GLU A C 1
ATOM 657 O O . GLU A 1 79 ? -2.048 2.887 -7.626 1.00 98.38 79 GLU A O 1
ATOM 662 N N . VAL A 1 80 ? -1.914 3.921 -5.635 1.00 98.44 80 VAL A N 1
ATOM 663 C CA . VAL A 1 80 ? -1.203 5.100 -6.146 1.00 98.44 80 VAL A CA 1
ATOM 664 C C . VAL A 1 80 ? 0.203 4.736 -6.613 1.00 98.44 80 VAL A C 1
ATOM 666 O O . VAL A 1 80 ? 0.627 5.197 -7.674 1.00 98.44 80 VAL A O 1
ATOM 669 N N . ASP A 1 81 ? 0.929 3.924 -5.849 1.00 98.31 81 ASP A N 1
ATOM 670 C CA . ASP A 1 81 ? 2.281 3.510 -6.220 1.00 98.31 81 ASP A CA 1
ATOM 671 C C . ASP A 1 81 ? 2.269 2.579 -7.437 1.00 98.31 81 ASP A C 1
ATOM 673 O O . ASP A 1 81 ? 3.036 2.799 -8.373 1.00 98.31 81 ASP A O 1
ATOM 677 N N . HIS A 1 82 ? 1.316 1.649 -7.514 1.00 98.44 82 HIS A N 1
ATOM 678 C CA . HIS A 1 82 ? 1.117 0.813 -8.695 1.00 98.44 82 HIS A CA 1
ATOM 679 C C . HIS A 1 82 ? 0.832 1.651 -9.948 1.00 98.44 82 HIS A C 1
ATOM 681 O O . HIS A 1 82 ? 1.429 1.418 -10.998 1.00 98.44 82 HIS A O 1
ATOM 687 N N . GLN A 1 83 ? -0.032 2.666 -9.844 1.00 98.38 83 GLN A N 1
ATOM 688 C CA . GLN A 1 83 ? -0.308 3.572 -10.960 1.00 98.38 83 GLN A CA 1
ATOM 689 C C . GLN A 1 83 ? 0.954 4.325 -11.407 1.00 98.38 83 GLN A C 1
ATOM 691 O O . GLN A 1 83 ? 1.210 4.442 -12.605 1.00 98.38 83 GLN A O 1
ATOM 696 N N . ARG A 1 84 ? 1.778 4.802 -10.466 1.00 98.44 84 ARG A N 1
ATOM 697 C CA . ARG A 1 84 ? 3.055 5.468 -10.781 1.00 98.44 84 ARG A CA 1
ATOM 698 C C . ARG A 1 84 ? 4.040 4.528 -11.466 1.00 98.44 84 ARG A C 1
ATOM 700 O O . ARG A 1 84 ? 4.695 4.931 -12.423 1.00 98.44 84 ARG A O 1
ATOM 707 N N . GLU A 1 85 ? 4.149 3.291 -10.992 1.00 98.19 85 GLU A N 1
ATOM 708 C CA . GLU A 1 85 ? 5.000 2.268 -11.603 1.00 98.19 85 GLU A CA 1
ATOM 709 C C . GLU A 1 85 ? 4.533 1.938 -13.022 1.00 98.19 85 GLU A C 1
ATOM 711 O O . GLU A 1 85 ? 5.342 1.914 -13.949 1.00 98.19 85 GLU A O 1
ATOM 716 N N . MET A 1 86 ? 3.224 1.762 -13.218 1.00 98.50 86 MET A N 1
ATOM 717 C CA . MET A 1 86 ? 2.623 1.557 -14.536 1.00 98.50 86 MET A CA 1
ATOM 718 C C . MET A 1 86 ? 2.942 2.722 -15.480 1.00 98.50 86 MET A C 1
ATOM 720 O O . MET A 1 86 ? 3.369 2.500 -16.612 1.00 98.50 86 MET A O 1
ATOM 724 N N . GLU A 1 87 ? 2.784 3.965 -15.023 1.00 98.25 87 GLU A N 1
ATOM 725 C CA . GLU A 1 87 ? 3.112 5.160 -15.806 1.00 98.25 87 GLU A CA 1
ATOM 726 C C . GLU A 1 87 ? 4.602 5.236 -16.159 1.00 98.25 87 GLU A C 1
ATOM 728 O O . GLU A 1 87 ? 4.942 5.549 -17.302 1.00 98.25 87 GLU A O 1
ATOM 733 N N . ALA A 1 88 ? 5.488 4.898 -15.218 1.00 98.25 88 ALA A N 1
ATOM 734 C CA . ALA A 1 88 ? 6.930 4.864 -15.443 1.00 98.25 88 ALA A CA 1
ATOM 735 C C . ALA A 1 88 ? 7.332 3.789 -16.467 1.00 98.25 88 ALA A C 1
ATOM 737 O O . ALA A 1 88 ? 8.122 4.064 -17.374 1.00 98.25 88 ALA A O 1
ATOM 738 N N . LEU A 1 89 ? 6.755 2.586 -16.371 1.00 98.44 89 LEU A N 1
ATOM 739 C CA . LEU A 1 89 ? 6.963 1.514 -17.347 1.00 98.44 89 LEU A CA 1
ATOM 740 C C . LEU A 1 89 ? 6.458 1.920 -18.733 1.00 98.44 89 LEU A C 1
ATOM 742 O O . LEU A 1 89 ? 7.162 1.737 -19.725 1.00 98.44 89 LEU A O 1
ATOM 746 N N . LEU A 1 90 ? 5.267 2.519 -18.814 1.00 98.50 90 LEU A N 1
ATOM 747 C CA . LEU A 1 90 ? 4.724 3.013 -20.078 1.00 98.50 90 LEU A CA 1
ATOM 748 C C . LEU A 1 90 ? 5.603 4.109 -20.685 1.00 98.50 90 LEU A C 1
ATOM 750 O O . LEU A 1 90 ? 5.791 4.121 -21.901 1.00 98.50 90 LEU A O 1
ATOM 754 N N . GLU A 1 91 ? 6.163 5.012 -19.879 1.00 98.50 91 GLU A N 1
ATOM 755 C CA . GLU A 1 91 ? 7.083 6.024 -20.400 1.00 98.50 91 GLU A CA 1
ATOM 756 C C . GLU A 1 91 ? 8.397 5.416 -20.893 1.00 98.50 91 GLU A C 1
ATOM 758 O O . GLU A 1 91 ? 8.873 5.799 -21.962 1.00 98.50 91 GLU A O 1
ATOM 763 N N . SER A 1 92 ? 8.934 4.411 -20.195 1.00 98.44 92 SER A N 1
ATOM 764 C CA . SER A 1 92 ? 10.095 3.653 -20.672 1.00 98.44 92 SER A CA 1
ATOM 765 C C . SER A 1 92 ? 9.813 2.979 -22.019 1.00 98.44 92 SER A C 1
ATOM 767 O O . SER A 1 92 ? 10.605 3.116 -22.949 1.00 98.44 92 SER A O 1
ATOM 769 N N . VAL A 1 93 ? 8.646 2.344 -22.181 1.00 98.44 93 VAL A N 1
ATOM 770 C CA . VAL A 1 93 ? 8.233 1.754 -23.464 1.00 98.44 93 VAL A CA 1
ATOM 771 C C . VAL A 1 93 ? 8.171 2.815 -24.561 1.00 98.44 93 VAL A C 1
ATOM 773 O O . VAL A 1 93 ? 8.711 2.601 -25.646 1.00 98.44 93 VAL A O 1
ATOM 776 N N . ARG A 1 94 ? 7.561 3.978 -24.295 1.00 98.31 94 ARG A N 1
ATOM 777 C CA . ARG A 1 94 ? 7.515 5.077 -25.274 1.00 98.31 94 ARG A CA 1
ATOM 778 C C . ARG A 1 94 ? 8.913 5.570 -25.633 1.00 98.31 94 ARG A C 1
ATOM 780 O O . ARG A 1 94 ? 9.168 5.851 -26.800 1.00 98.31 94 ARG A O 1
ATOM 787 N N . GLN A 1 95 ? 9.818 5.676 -24.662 1.00 98.38 95 GLN A N 1
ATOM 788 C CA . GLN A 1 95 ? 11.202 6.064 -24.911 1.00 98.38 95 GLN A CA 1
ATOM 789 C C . GLN A 1 95 ? 11.922 5.052 -25.805 1.00 98.38 95 GLN A C 1
ATOM 791 O O . GLN A 1 95 ? 12.464 5.450 -26.833 1.00 98.38 95 GLN A O 1
ATOM 796 N N . LEU A 1 96 ? 11.858 3.762 -25.472 1.00 98.19 96 LEU A N 1
ATOM 797 C CA . LEU A 1 96 ? 12.476 2.697 -26.264 1.00 98.19 96 LEU A CA 1
ATOM 798 C C . LEU A 1 96 ? 11.909 2.644 -27.687 1.00 98.19 96 LEU A C 1
ATOM 800 O O . LEU A 1 96 ? 12.654 2.471 -28.646 1.00 98.19 96 LEU A O 1
ATOM 804 N N . GLN A 1 97 ? 10.601 2.861 -27.853 1.00 98.50 97 GLN A N 1
ATOM 805 C CA . GLN A 1 97 ? 9.984 2.969 -29.176 1.00 98.50 97 GLN A CA 1
ATOM 806 C C . GLN A 1 97 ? 10.542 4.151 -29.975 1.00 98.50 97 GLN A C 1
ATOM 808 O O . GLN A 1 97 ? 10.859 3.992 -31.152 1.00 98.50 97 GLN A O 1
ATOM 813 N N . ARG A 1 98 ? 10.694 5.328 -29.353 1.00 98.44 98 ARG A N 1
ATOM 814 C CA . ARG A 1 98 ? 11.302 6.498 -30.011 1.00 98.44 98 ARG A CA 1
ATOM 815 C C . ARG A 1 98 ? 12.745 6.215 -30.431 1.00 98.44 98 ARG A C 1
ATOM 817 O O . ARG A 1 98 ? 13.112 6.537 -31.556 1.00 98.44 98 ARG A O 1
ATOM 824 N N . GLU A 1 99 ? 13.542 5.605 -29.558 1.00 97.88 99 GLU A N 1
ATOM 825 C CA . GLU A 1 99 ? 14.944 5.258 -29.828 1.00 97.88 99 GLU A CA 1
ATOM 826 C C . GLU A 1 99 ? 15.083 4.211 -30.942 1.00 97.88 99 GLU A C 1
ATOM 828 O O . GLU A 1 99 ? 15.939 4.351 -31.820 1.00 97.88 99 GLU A O 1
ATOM 833 N N . LEU A 1 100 ? 14.205 3.205 -30.957 1.00 97.38 100 LEU A N 1
ATOM 834 C CA . LEU A 1 100 ? 14.148 2.200 -32.015 1.00 97.38 100 LEU A CA 1
ATOM 835 C C . LEU A 1 100 ? 13.792 2.838 -33.360 1.00 97.38 100 LEU A C 1
ATOM 837 O O . LEU A 1 100 ? 14.517 2.653 -34.335 1.00 97.38 100 LEU A O 1
ATOM 841 N N . LEU A 1 101 ? 12.709 3.619 -33.407 1.00 98.12 101 LEU A N 1
ATOM 842 C CA . LEU A 1 101 ? 12.273 4.293 -34.631 1.00 98.12 101 LEU A CA 1
ATOM 843 C C . LEU A 1 101 ? 13.331 5.272 -35.144 1.00 98.12 101 LEU A C 1
ATOM 845 O O . LEU A 1 101 ? 13.556 5.352 -36.347 1.00 98.12 101 LEU A O 1
ATOM 849 N N . TYR A 1 102 ? 14.008 5.985 -34.243 1.00 97.50 102 TYR A N 1
ATOM 850 C CA . TYR A 1 102 ? 15.123 6.853 -34.604 1.00 97.50 102 TYR A CA 1
ATOM 851 C C . TYR A 1 102 ? 16.282 6.057 -35.212 1.00 97.50 102 TYR A C 1
ATOM 853 O O . TYR A 1 102 ? 16.780 6.418 -36.275 1.00 97.50 102 TYR A O 1
ATOM 861 N N . SER A 1 103 ? 16.679 4.951 -34.579 1.00 96.06 103 SER A N 1
ATOM 862 C CA . SER A 1 103 ? 17.735 4.070 -35.092 1.00 96.06 103 SER A CA 1
ATOM 863 C C . SER A 1 103 ? 17.391 3.516 -36.475 1.00 96.06 103 SER A C 1
ATOM 865 O O . SER A 1 103 ? 18.228 3.561 -37.373 1.00 96.06 103 SER A O 1
ATOM 867 N N . MET A 1 104 ? 16.151 3.060 -36.671 1.00 95.56 104 MET A N 1
ATOM 868 C CA . MET A 1 104 ? 15.662 2.586 -37.969 1.00 95.56 104 MET A CA 1
ATOM 869 C C . MET A 1 104 ? 15.696 3.695 -39.021 1.00 95.56 104 MET A C 1
ATOM 871 O O . MET A 1 104 ? 16.264 3.497 -40.086 1.00 95.56 104 MET A O 1
ATOM 875 N N . LEU A 1 105 ? 15.197 4.891 -38.694 1.00 97.00 105 LEU A N 1
ATOM 876 C CA . LEU A 1 105 ? 15.220 6.035 -39.606 1.00 97.00 105 LEU A CA 1
ATOM 877 C C . LEU A 1 105 ? 16.649 6.410 -40.027 1.00 97.00 105 LEU A C 1
ATOM 879 O O . LEU A 1 105 ? 16.892 6.740 -41.187 1.00 97.00 105 LEU A O 1
ATOM 883 N N . VAL A 1 106 ? 17.606 6.366 -39.095 1.00 95.88 106 VAL A N 1
ATOM 884 C CA . VAL A 1 106 ? 19.022 6.615 -39.399 1.00 95.88 106 VAL A CA 1
ATOM 885 C C . VAL A 1 106 ? 19.577 5.537 -40.331 1.00 95.88 106 VAL A C 1
ATOM 887 O O . VAL A 1 106 ? 20.297 5.867 -41.274 1.00 95.88 106 VAL A O 1
ATOM 890 N N . ILE A 1 107 ? 19.248 4.265 -40.098 1.00 94.25 107 ILE A N 1
ATOM 891 C CA . ILE A 1 107 ? 19.660 3.168 -40.980 1.00 94.25 107 ILE A CA 1
ATOM 892 C C . ILE A 1 107 ? 19.087 3.388 -42.384 1.00 94.25 107 ILE A C 1
ATOM 894 O O . ILE A 1 107 ? 19.862 3.429 -43.339 1.00 94.25 107 ILE A O 1
ATOM 898 N N . ASP A 1 108 ? 17.781 3.628 -42.494 1.00 94.44 108 ASP A N 1
ATOM 899 C CA . ASP A 1 108 ? 17.075 3.792 -43.769 1.00 94.44 108 ASP A CA 1
ATOM 900 C C . ASP A 1 108 ? 17.606 4.986 -44.578 1.00 94.44 108 ASP A C 1
ATOM 902 O O . ASP A 1 108 ? 17.771 4.902 -45.795 1.00 94.44 108 ASP A O 1
ATOM 906 N N . GLN A 1 109 ? 17.914 6.104 -43.911 1.00 95.19 109 GLN A N 1
ATOM 907 C CA . GLN A 1 109 ? 18.333 7.331 -44.588 1.00 95.19 109 GLN A CA 1
ATOM 908 C C . GLN A 1 109 ? 19.826 7.352 -44.954 1.00 95.19 109 GLN A C 1
ATOM 910 O O . GLN A 1 109 ? 20.205 7.987 -45.942 1.00 95.19 109 GLN A O 1
ATOM 915 N N . PHE A 1 110 ? 20.694 6.708 -44.164 1.00 93.75 110 PHE A N 1
ATOM 916 C CA . PHE A 1 110 ? 22.153 6.850 -44.301 1.00 93.75 110 PHE A CA 1
ATOM 917 C C . PHE A 1 110 ? 22.882 5.568 -44.731 1.00 93.75 110 PHE A C 1
ATOM 919 O O . PHE A 1 110 ? 24.043 5.643 -45.156 1.00 93.75 110 PHE A O 1
ATOM 926 N N . ILE A 1 111 ? 22.247 4.393 -44.658 1.00 92.06 111 ILE A N 1
ATOM 927 C CA . ILE A 1 111 ? 22.878 3.105 -44.968 1.00 92.06 111 ILE A CA 1
ATOM 928 C C . ILE A 1 111 ? 22.124 2.409 -46.116 1.00 92.06 111 ILE A C 1
ATOM 930 O O . ILE A 1 111 ? 21.012 1.937 -45.934 1.00 92.06 111 ILE A O 1
ATOM 934 N N . PRO A 1 112 ? 22.742 2.263 -47.302 1.00 94.06 112 PRO A N 1
ATOM 935 C CA . PRO A 1 112 ? 22.208 1.467 -48.400 1.00 94.06 112 PRO A CA 1
ATOM 936 C C . PRO A 1 112 ? 21.905 0.025 -47.995 1.00 94.06 112 PRO A C 1
ATOM 938 O O . PRO A 1 112 ? 22.715 -0.618 -47.319 1.00 94.06 112 PRO A O 1
ATOM 941 N N . GLU A 1 113 ? 20.797 -0.504 -48.514 1.00 89.50 113 GLU A N 1
ATOM 942 C CA . GLU A 1 113 ? 20.275 -1.836 -48.184 1.00 89.50 113 GLU A CA 1
ATOM 943 C C . GLU A 1 113 ? 21.301 -2.963 -48.370 1.00 89.50 113 GLU A C 1
ATOM 945 O O . GLU A 1 113 ? 21.38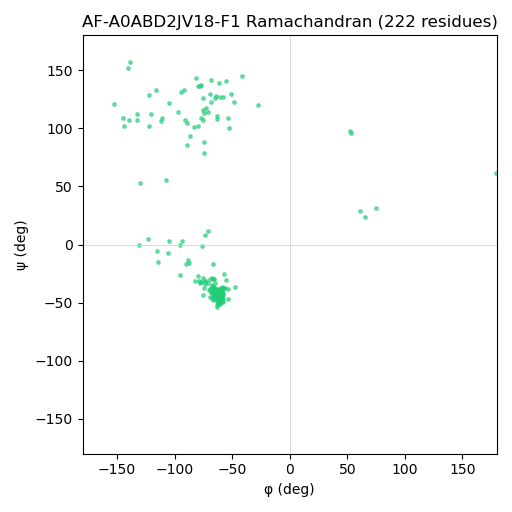3 -3.879 -47.554 1.00 89.50 113 GLU A O 1
ATOM 950 N N . GLU A 1 114 ? 22.132 -2.893 -49.414 1.00 92.38 114 GLU A N 1
ATOM 951 C CA . GLU A 1 114 ? 23.172 -3.896 -49.675 1.00 92.38 114 GLU A CA 1
ATOM 952 C C . GLU A 1 114 ? 24.167 -4.015 -48.513 1.00 92.38 114 GLU A C 1
ATOM 954 O O . GLU A 1 114 ? 24.600 -5.116 -48.162 1.00 92.38 114 GLU A O 1
ATOM 959 N N . ARG A 1 115 ? 24.510 -2.883 -47.883 1.00 88.38 115 ARG A N 1
ATOM 960 C CA . ARG A 1 115 ? 25.431 -2.846 -46.742 1.00 88.38 115 ARG A CA 1
ATOM 961 C C . ARG A 1 115 ? 24.764 -3.364 -45.474 1.00 88.38 115 ARG A C 1
ATOM 963 O O . ARG A 1 115 ? 25.419 -4.078 -44.721 1.00 88.38 115 ARG A O 1
ATOM 970 N N . VAL A 1 116 ? 23.482 -3.063 -45.265 1.00 90.62 116 VAL A N 1
ATOM 971 C CA . VAL A 1 116 ? 22.703 -3.603 -44.137 1.00 90.62 116 VAL A CA 1
ATOM 972 C C . VAL A 1 116 ? 22.654 -5.130 -44.212 1.00 90.62 116 VAL A C 1
ATOM 974 O O . VAL A 1 116 ? 23.077 -5.795 -43.270 1.00 90.62 116 VAL A O 1
ATOM 977 N N . ARG A 1 117 ? 22.295 -5.692 -45.375 1.00 90.88 117 ARG A N 1
ATOM 978 C CA . ARG A 1 117 ? 22.281 -7.151 -45.604 1.00 90.88 117 ARG A CA 1
ATOM 979 C C . ARG A 1 117 ? 23.640 -7.799 -45.356 1.00 90.88 117 ARG A C 1
ATOM 981 O O . ARG A 1 117 ? 23.729 -8.917 -44.848 1.00 90.88 117 ARG A O 1
ATOM 988 N N . TYR A 1 118 ? 24.718 -7.110 -45.732 1.00 89.56 118 TYR A N 1
ATOM 989 C CA . TYR A 1 118 ? 26.067 -7.585 -45.447 1.00 89.56 118 TYR A CA 1
ATOM 990 C C . TYR A 1 118 ? 26.324 -7.630 -43.936 1.00 89.56 118 TYR A C 1
ATOM 992 O O . TYR A 1 118 ? 26.770 -8.657 -43.434 1.00 89.56 118 TYR A O 1
ATOM 1000 N N . ILE A 1 119 ? 25.999 -6.566 -43.197 1.00 89.88 119 ILE A N 1
ATOM 1001 C CA . ILE A 1 119 ? 26.166 -6.503 -41.736 1.00 89.88 119 ILE A CA 1
ATOM 1002 C C . ILE A 1 119 ? 25.359 -7.612 -41.044 1.00 89.88 119 ILE A C 1
ATOM 1004 O O . ILE A 1 119 ? 25.925 -8.350 -40.238 1.00 89.88 119 ILE A O 1
ATOM 1008 N N . GLU A 1 120 ? 24.090 -7.800 -41.413 1.00 90.38 120 GLU A N 1
ATOM 1009 C CA . GLU A 1 120 ? 23.209 -8.838 -40.852 1.00 90.38 120 GLU A CA 1
ATOM 1010 C C . GLU A 1 120 ? 23.796 -10.251 -40.986 1.00 90.38 120 GLU A C 1
ATOM 1012 O O . GLU A 1 120 ? 23.709 -11.057 -40.063 1.00 90.38 120 GLU A O 1
ATOM 1017 N N . LYS A 1 121 ? 24.474 -10.552 -42.101 1.00 90.81 121 LYS A N 1
ATOM 1018 C CA . LYS A 1 121 ? 25.110 -11.860 -42.326 1.00 90.81 121 LYS A CA 1
ATOM 1019 C C . LYS A 1 121 ? 26.289 -12.133 -41.381 1.00 90.81 121 LYS A C 1
ATOM 1021 O O . LYS A 1 121 ? 26.610 -13.293 -41.099 1.00 90.81 121 LYS A O 1
ATOM 1026 N N . PHE A 1 122 ? 26.991 -11.096 -40.927 1.00 89.69 122 PHE A N 1
ATOM 1027 C CA . PHE A 1 122 ? 28.213 -11.233 -40.123 1.00 89.69 122 PHE A CA 1
ATOM 1028 C C . PHE A 1 122 ? 28.028 -10.901 -38.642 1.00 89.69 122 PHE A C 1
ATOM 1030 O O . PHE A 1 122 ? 28.952 -11.147 -37.863 1.00 89.69 122 PHE A O 1
ATOM 1037 N N . VAL A 1 123 ? 26.860 -10.396 -38.258 1.00 93.50 123 VAL A N 1
ATOM 1038 C CA . VAL A 1 123 ? 26.468 -10.162 -36.868 1.00 93.50 123 VAL A CA 1
ATOM 1039 C C . VAL A 1 123 ? 25.975 -11.459 -36.221 1.00 93.50 123 VAL A C 1
ATOM 1041 O O . VAL A 1 123 ? 25.333 -12.294 -36.857 1.00 93.50 123 VAL A O 1
ATOM 1044 N N . HIS A 1 124 ? 26.293 -11.643 -34.943 1.00 92.81 124 HIS A N 1
ATOM 1045 C CA . HIS A 1 124 ? 25.678 -12.653 -34.088 1.00 92.81 124 HIS A CA 1
ATOM 1046 C C . HIS A 1 124 ? 25.450 -12.091 -32.685 1.00 92.81 124 HIS A C 1
ATOM 1048 O O . HIS A 1 124 ? 26.176 -11.209 -32.227 1.00 92.81 124 HIS A O 1
ATOM 1054 N N . TRP A 1 125 ? 24.437 -12.611 -32.000 1.00 94.44 125 TRP A N 1
ATOM 1055 C CA . TRP A 1 125 ? 24.221 -12.323 -30.587 1.00 94.44 125 TRP A CA 1
ATOM 1056 C C . TRP A 1 125 ? 25.209 -13.135 -29.746 1.00 94.44 125 TRP A C 1
ATOM 1058 O O . TRP A 1 125 ? 25.459 -14.305 -30.051 1.00 94.44 125 TRP A O 1
ATOM 1068 N N . ASN A 1 126 ? 25.805 -12.521 -28.726 1.00 93.75 126 ASN A N 1
ATOM 1069 C CA . ASN A 1 126 ? 26.619 -13.219 -27.738 1.00 93.75 126 ASN A CA 1
ATOM 1070 C C . ASN A 1 126 ? 25.878 -13.218 -26.394 1.00 93.75 126 ASN A C 1
ATOM 1072 O O . ASN A 1 126 ? 25.770 -12.173 -25.759 1.00 93.75 126 ASN A O 1
ATOM 1076 N N . GLU A 1 127 ? 25.377 -14.380 -25.963 1.00 94.81 127 GLU A N 1
ATOM 1077 C CA . GLU A 1 127 ? 24.600 -14.515 -24.720 1.00 94.81 127 GLU A CA 1
ATOM 1078 C C . GLU A 1 127 ? 25.421 -14.271 -23.447 1.00 94.81 127 GLU A C 1
ATOM 1080 O O . GLU A 1 127 ? 24.865 -13.811 -22.455 1.00 94.81 127 GLU A O 1
ATOM 1085 N N . GLU A 1 128 ? 26.730 -14.538 -23.462 1.00 92.50 128 GLU A N 1
ATOM 1086 C CA . GLU A 1 128 ? 27.586 -14.380 -22.277 1.00 92.50 128 GLU A CA 1
ATOM 1087 C C . GLU A 1 128 ? 27.859 -12.908 -21.957 1.00 92.50 128 GLU A C 1
ATOM 1089 O O . GLU A 1 128 ? 27.982 -12.526 -20.794 1.00 92.50 128 GLU A O 1
ATOM 1094 N N . ILE A 1 129 ? 27.960 -12.083 -23.000 1.00 92.88 129 ILE A N 1
ATOM 1095 C CA . ILE A 1 129 ? 28.207 -10.640 -22.881 1.00 92.88 129 ILE A CA 1
ATOM 1096 C C . ILE A 1 129 ? 26.885 -9.861 -22.919 1.00 92.88 129 ILE A C 1
ATOM 1098 O O . ILE A 1 129 ? 26.794 -8.786 -22.334 1.00 92.88 129 ILE A O 1
ATOM 1102 N N . GLY A 1 130 ? 25.852 -10.419 -23.555 1.00 92.94 130 GLY A N 1
ATOM 1103 C CA . GLY A 1 130 ? 24.553 -9.776 -23.723 1.00 92.94 130 GLY A CA 1
ATOM 1104 C C . GLY A 1 130 ? 24.561 -8.668 -24.774 1.00 92.94 130 GLY A C 1
ATOM 1105 O O . GLY A 1 130 ? 23.813 -7.710 -24.625 1.00 92.94 130 GLY A O 1
ATOM 1106 N N . ASP A 1 131 ? 25.396 -8.794 -25.812 1.00 94.44 131 ASP A N 1
ATOM 1107 C CA . ASP A 1 131 ? 25.564 -7.786 -26.865 1.00 94.44 131 ASP A CA 1
ATOM 1108 C C . ASP A 1 131 ? 25.685 -8.402 -28.269 1.00 94.44 131 ASP A C 1
ATOM 1110 O O . ASP A 1 131 ? 26.101 -9.553 -28.458 1.00 94.44 131 ASP A O 1
ATOM 1114 N N . TRP A 1 132 ? 25.368 -7.592 -29.285 1.00 92.12 132 TRP A N 1
ATOM 1115 C CA . TRP A 1 132 ? 25.604 -7.925 -30.690 1.00 92.12 132 TRP A CA 1
ATOM 1116 C C . TRP A 1 132 ? 27.087 -7.788 -31.045 1.00 92.12 132 TRP A C 1
ATOM 1118 O O . TRP A 1 132 ? 27.689 -6.727 -30.882 1.00 92.12 132 TRP A O 1
ATOM 1128 N N . GLN A 1 133 ? 27.671 -8.848 -31.603 1.00 91.69 133 GLN A N 1
ATOM 1129 C CA . GLN A 1 133 ? 29.063 -8.879 -32.045 1.00 91.69 133 GLN A CA 1
ATOM 1130 C C . GLN A 1 133 ? 29.147 -9.084 -33.555 1.00 91.69 133 GLN A C 1
ATOM 1132 O O . GLN A 1 133 ? 28.505 -9.964 -34.129 1.00 91.69 133 GLN A O 1
ATOM 1137 N N . LEU A 1 134 ? 29.970 -8.268 -34.211 1.00 89.75 134 LEU A N 1
ATOM 1138 C CA . LEU A 1 134 ? 30.276 -8.411 -35.629 1.00 89.75 134 LEU A CA 1
ATOM 1139 C C . LEU A 1 134 ? 31.567 -9.228 -35.790 1.00 89.75 134 LEU A C 1
ATOM 1141 O O . LEU A 1 134 ? 32.595 -8.962 -35.162 1.00 89.75 134 LEU A O 1
ATOM 1145 N N . ARG A 1 135 ? 31.532 -10.241 -36.659 1.00 86.06 135 ARG A N 1
ATOM 1146 C CA . ARG A 1 135 ? 32.724 -11.039 -36.967 1.00 86.06 135 ARG A CA 1
ATOM 1147 C C . ARG A 1 135 ? 33.813 -10.162 -37.580 1.00 86.06 135 ARG A C 1
ATOM 1149 O O . ARG A 1 135 ? 33.543 -9.331 -38.443 1.00 86.06 135 ARG A O 1
ATOM 1156 N N . CYS A 1 136 ? 35.058 -10.390 -37.162 1.00 80.56 136 CYS A N 1
ATOM 1157 C CA . CYS A 1 136 ? 36.238 -9.742 -37.741 1.00 80.56 136 CYS A CA 1
ATOM 1158 C C . CYS A 1 136 ? 36.249 -8.199 -37.619 1.00 80.56 136 CYS A C 1
ATOM 1160 O O . CYS A 1 136 ? 36.896 -7.537 -38.430 1.00 80.56 136 CYS A O 1
ATOM 1162 N N . ILE A 1 137 ? 35.607 -7.621 -36.588 1.00 82.81 137 ILE A N 1
ATOM 1163 C CA . ILE A 1 137 ? 35.584 -6.164 -36.309 1.00 82.81 137 ILE A CA 1
ATOM 1164 C C . ILE A 1 137 ? 36.975 -5.514 -36.373 1.00 82.81 137 ILE A C 1
ATOM 1166 O O . ILE A 1 137 ? 37.098 -4.388 -36.855 1.00 82.81 137 ILE A O 1
ATOM 1170 N N . ALA A 1 138 ? 38.029 -6.204 -35.927 1.00 81.31 138 ALA A N 1
ATOM 1171 C CA . ALA A 1 138 ? 39.401 -5.684 -35.938 1.00 81.31 138 ALA A CA 1
ATOM 1172 C C . ALA A 1 138 ? 39.891 -5.263 -37.340 1.00 81.31 138 ALA A C 1
ATOM 1174 O O . ALA A 1 138 ? 40.735 -4.379 -37.461 1.00 81.31 138 ALA A O 1
ATOM 1175 N N . TYR A 1 139 ? 39.326 -5.849 -38.400 1.00 80.19 139 TYR A N 1
ATOM 1176 C CA . TYR A 1 139 ? 39.665 -5.548 -39.792 1.00 80.19 139 TYR A CA 1
ATOM 1177 C C . TYR A 1 139 ? 38.752 -4.485 -40.425 1.00 80.19 139 TYR A C 1
ATOM 1179 O O . TYR A 1 139 ? 38.879 -4.179 -41.610 1.00 80.19 139 TYR A O 1
ATOM 1187 N N . ALA A 1 140 ? 37.820 -3.905 -39.664 1.00 81.12 140 ALA A N 1
ATOM 1188 C CA . ALA A 1 140 ? 37.007 -2.797 -40.143 1.00 81.12 140 ALA A CA 1
ATOM 1189 C C . ALA A 1 140 ? 37.870 -1.537 -40.331 1.00 81.12 140 ALA A C 1
ATOM 1191 O O . ALA A 1 140 ? 38.741 -1.229 -39.516 1.00 81.12 140 ALA A O 1
ATOM 1192 N N . GLY A 1 141 ? 37.593 -0.764 -41.386 1.00 79.31 141 GLY A N 1
ATOM 1193 C CA . GLY A 1 141 ? 38.398 0.405 -41.759 1.00 79.31 141 GLY A CA 1
ATOM 1194 C C . GLY A 1 141 ? 38.562 1.451 -40.648 1.00 79.31 141 GLY A C 1
ATOM 1195 O O . GLY A 1 141 ? 39.611 2.086 -40.571 1.00 79.31 141 GLY A O 1
ATOM 1196 N N . ASN A 1 142 ? 37.579 1.601 -39.755 1.00 82.94 142 ASN A N 1
ATOM 1197 C CA . ASN A 1 142 ? 37.673 2.512 -38.608 1.00 82.94 142 ASN A CA 1
ATOM 1198 C C . ASN A 1 142 ? 38.739 2.045 -37.601 1.00 82.94 142 ASN A C 1
ATOM 1200 O O . ASN A 1 142 ? 39.632 2.820 -37.266 1.00 82.94 142 ASN A O 1
ATOM 1204 N N . ASN A 1 143 ? 38.725 0.761 -37.230 1.00 79.31 143 ASN A N 1
ATOM 1205 C CA . ASN A 1 143 ? 39.683 0.174 -36.287 1.00 79.31 143 ASN A CA 1
ATOM 1206 C C . ASN A 1 143 ? 41.110 0.129 -36.856 1.00 79.31 143 ASN A C 1
ATOM 1208 O O . ASN A 1 143 ? 42.079 0.393 -36.146 1.00 79.31 143 ASN A O 1
ATOM 1212 N N . ILE A 1 144 ? 41.255 -0.122 -38.163 1.00 79.31 144 ILE A N 1
ATOM 1213 C CA . ILE A 1 144 ? 42.563 -0.097 -38.838 1.00 79.31 144 ILE A CA 1
ATOM 1214 C C . ILE A 1 144 ? 43.147 1.324 -38.864 1.00 79.31 144 ILE A C 1
ATOM 1216 O O . ILE A 1 144 ? 44.348 1.506 -38.655 1.00 79.31 144 ILE A O 1
ATOM 1220 N N . ARG A 1 145 ? 42.323 2.352 -39.125 1.00 70.94 145 ARG A N 1
ATOM 1221 C CA . ARG A 1 145 ? 42.774 3.757 -39.147 1.00 70.94 145 ARG A CA 1
ATOM 1222 C C . ARG A 1 145 ? 43.197 4.237 -37.764 1.00 70.94 145 ARG A C 1
ATOM 1224 O O . ARG A 1 145 ? 44.183 4.961 -37.664 1.00 70.94 145 ARG A O 1
ATOM 1231 N N . GLU A 1 146 ? 42.495 3.808 -36.723 1.00 65.88 146 GLU A N 1
ATOM 1232 C CA . GLU A 1 146 ? 42.839 4.116 -35.336 1.00 65.88 146 GLU A CA 1
ATOM 1233 C C . GLU A 1 146 ? 44.179 3.491 -34.935 1.00 65.88 146 GLU A C 1
ATOM 1235 O O . GLU A 1 146 ? 45.076 4.196 -34.467 1.00 65.88 146 GLU A O 1
ATOM 1240 N N . HIS A 1 147 ? 44.395 2.215 -35.269 1.00 60.84 147 HIS A N 1
ATOM 1241 C CA . HIS A 1 147 ? 45.701 1.577 -35.099 1.00 60.84 147 HIS A CA 1
ATOM 1242 C C . HIS A 1 147 ? 46.805 2.253 -35.915 1.00 60.84 147 HIS A C 1
ATOM 1244 O O . HIS A 1 147 ? 47.910 2.453 -35.411 1.00 60.84 147 HIS A O 1
ATOM 1250 N N . ARG A 1 148 ? 46.518 2.678 -37.151 1.00 63.12 148 ARG A N 1
ATOM 1251 C CA . ARG A 1 148 ? 47.480 3.420 -37.973 1.00 63.12 148 ARG A CA 1
ATOM 1252 C C . ARG A 1 148 ? 47.863 4.750 -37.323 1.00 63.12 148 ARG A C 1
ATOM 1254 O O . ARG A 1 148 ? 49.048 5.066 -37.276 1.00 63.12 148 ARG A O 1
ATOM 1261 N N . ASN A 1 149 ? 46.899 5.504 -36.802 1.00 64.25 149 ASN A N 1
ATOM 1262 C CA . ASN A 1 149 ? 47.151 6.779 -36.130 1.00 64.25 149 ASN A CA 1
ATOM 1263 C C . ASN A 1 149 ? 47.932 6.592 -34.814 1.00 64.25 149 ASN A C 1
ATOM 1265 O O . ASN A 1 149 ? 48.843 7.371 -34.546 1.00 64.25 149 ASN A O 1
ATOM 1269 N N . MET A 1 150 ? 47.655 5.530 -34.047 1.00 59.94 150 MET A N 1
ATOM 1270 C CA . MET A 1 150 ? 48.441 5.150 -32.860 1.00 59.94 150 MET A CA 1
ATOM 1271 C C . MET A 1 150 ? 49.895 4.787 -33.191 1.00 59.94 150 MET A C 1
ATOM 1273 O O . MET A 1 150 ? 50.808 5.179 -32.468 1.00 59.94 150 MET A O 1
ATOM 1277 N N . ILE A 1 151 ? 50.138 4.058 -34.283 1.00 59.03 151 ILE A N 1
ATOM 1278 C CA . ILE A 1 151 ? 51.498 3.688 -34.714 1.00 59.03 151 ILE A CA 1
ATOM 1279 C C . ILE A 1 151 ? 52.290 4.930 -35.161 1.00 59.03 151 ILE A C 1
ATOM 1281 O O . ILE A 1 151 ? 53.488 5.032 -34.898 1.00 59.03 151 ILE A O 1
ATOM 1285 N N . HIS A 1 152 ? 51.625 5.909 -35.784 1.00 55.62 152 HIS A N 1
ATOM 1286 C CA . HIS A 1 152 ? 52.262 7.164 -36.199 1.00 55.62 152 HIS A CA 1
ATOM 1287 C C . HIS A 1 152 ? 52.522 8.125 -35.025 1.00 55.62 152 HIS A C 1
ATOM 1289 O O . HIS A 1 152 ? 53.491 8.875 -35.078 1.00 55.62 152 HIS A O 1
ATOM 1295 N N . SER A 1 153 ? 51.717 8.099 -33.955 1.00 54.66 153 SER A N 1
ATOM 1296 C CA . SER A 1 153 ? 51.945 8.938 -32.765 1.00 54.66 153 SER A CA 1
ATOM 1297 C C . SER A 1 153 ? 53.016 8.384 -31.819 1.00 54.66 153 SER A C 1
ATOM 1299 O O . SER A 1 153 ? 53.681 9.155 -31.131 1.00 54.66 153 SER A O 1
ATOM 1301 N N . SER A 1 154 ? 53.223 7.065 -31.808 1.00 51.16 154 SER A N 1
ATOM 1302 C CA . SER A 1 154 ? 54.273 6.396 -31.021 1.00 51.16 154 SER A CA 1
ATOM 1303 C C . SER A 1 154 ? 55.624 6.310 -31.743 1.00 51.16 154 SER A C 1
ATOM 1305 O O . SER A 1 154 ? 56.653 6.121 -31.098 1.00 51.16 154 SER A O 1
ATOM 1307 N N . THR A 1 155 ? 55.648 6.531 -33.061 1.00 50.88 155 THR A N 1
ATOM 1308 C CA . THR A 1 155 ? 56.867 6.544 -33.885 1.00 50.88 155 THR A CA 1
ATOM 1309 C C . THR A 1 155 ? 57.224 7.971 -34.314 1.00 50.88 155 THR A C 1
ATOM 1311 O O . THR A 1 155 ? 57.374 8.268 -35.496 1.00 50.88 155 THR A O 1
ATOM 1314 N N . VAL A 1 156 ? 57.384 8.889 -33.359 1.00 51.16 156 VAL A N 1
ATOM 1315 C CA . VAL A 1 156 ? 58.089 10.153 -33.624 1.00 51.16 156 VAL A CA 1
ATOM 1316 C C . VAL A 1 156 ? 59.569 9.927 -33.342 1.00 51.16 156 VAL A C 1
ATOM 1318 O O . VAL A 1 156 ? 60.021 10.115 -32.220 1.00 51.16 156 VAL A O 1
ATOM 1321 N N . ASN A 1 157 ? 60.281 9.426 -34.356 1.00 48.50 157 ASN A N 1
ATOM 1322 C CA . ASN A 1 157 ? 61.699 9.690 -34.649 1.00 48.50 157 ASN A CA 1
ATOM 1323 C C . ASN A 1 157 ? 62.135 8.905 -35.903 1.00 48.50 157 ASN A C 1
ATOM 1325 O O . ASN A 1 157 ? 63.029 8.064 -35.850 1.00 48.50 157 ASN A O 1
ATOM 1329 N N . PHE A 1 158 ? 61.521 9.189 -37.055 1.00 38.25 158 PHE A N 1
ATOM 1330 C CA . PHE A 1 158 ? 62.133 8.861 -38.346 1.00 38.25 158 PHE A CA 1
ATOM 1331 C C . PHE A 1 158 ? 62.287 10.132 -39.188 1.00 38.25 158 PHE A C 1
ATOM 1333 O O . PHE A 1 158 ? 61.317 10.877 -39.344 1.00 38.25 158 PHE A O 1
ATOM 1340 N N . PRO A 1 159 ? 63.493 10.410 -39.719 1.00 41.97 159 PRO A N 1
ATOM 1341 C CA . PRO A 1 159 ? 63.733 11.586 -40.534 1.00 41.97 159 PRO A CA 1
ATOM 1342 C C . PRO A 1 159 ? 63.006 11.433 -41.869 1.00 41.97 159 PRO A C 1
ATOM 1344 O O . PRO A 1 159 ? 63.131 10.424 -42.565 1.00 41.97 159 PRO A O 1
ATOM 1347 N N . GLN A 1 160 ? 62.251 12.472 -42.206 1.00 47.66 160 GLN A N 1
ATOM 1348 C CA . GLN A 1 160 ? 61.527 12.663 -43.453 1.00 47.66 160 GLN A CA 1
ATOM 1349 C C . GLN A 1 160 ? 62.465 12.479 -44.654 1.00 47.66 160 GLN A C 1
ATOM 1351 O O . GLN A 1 160 ? 63.239 13.370 -45.001 1.00 47.66 160 GLN A O 1
ATOM 1356 N N . LYS A 1 161 ? 62.417 11.300 -45.283 1.00 41.94 161 LYS A N 1
ATOM 1357 C CA . LYS A 1 161 ? 63.136 11.022 -46.527 1.00 41.94 161 LYS A CA 1
ATOM 1358 C C . LYS A 1 161 ? 62.187 11.213 -47.708 1.00 41.94 161 LYS A C 1
ATOM 1360 O O . LYS A 1 161 ? 61.216 10.480 -47.849 1.00 41.94 161 LYS A O 1
ATOM 1365 N N . SER A 1 162 ? 62.524 12.228 -48.507 1.00 43.84 162 SER A N 1
ATOM 1366 C CA . SER A 1 162 ? 62.166 12.450 -49.917 1.00 43.84 162 SER A CA 1
ATOM 1367 C C . SER A 1 162 ? 60.679 12.389 -50.282 1.00 43.84 162 SER A C 1
ATOM 1369 O O . SER A 1 162 ? 60.134 11.330 -50.577 1.00 43.84 162 SER A O 1
ATOM 1371 N N . GLN A 1 163 ? 60.055 13.568 -50.361 1.00 44.34 163 GLN A N 1
ATOM 1372 C CA . GLN A 1 163 ? 58.874 13.775 -51.195 1.00 44.34 163 GLN A CA 1
ATOM 1373 C C . GLN A 1 163 ? 59.305 13.797 -52.666 1.00 44.34 163 GLN A C 1
ATOM 1375 O O . GLN A 1 163 ? 60.047 14.691 -53.072 1.00 44.34 163 GLN A O 1
ATOM 1380 N N . ASP A 1 164 ? 58.816 12.850 -53.462 1.00 49.44 164 ASP A N 1
ATOM 1381 C CA . ASP A 1 164 ? 58.759 13.017 -54.912 1.00 49.44 164 ASP A CA 1
ATOM 1382 C C . ASP A 1 164 ? 57.716 14.107 -55.235 1.00 49.44 164 ASP A C 1
ATOM 1384 O O . ASP A 1 164 ? 56.545 13.955 -54.870 1.00 49.44 164 ASP A O 1
ATOM 1388 N N . PRO A 1 165 ? 58.076 15.198 -55.934 1.00 57.78 165 PRO A N 1
ATOM 1389 C CA . PRO A 1 165 ? 57.191 16.344 -56.178 1.00 57.78 165 PRO A CA 1
ATOM 1390 C C . PRO A 1 165 ? 56.030 16.081 -57.163 1.00 57.78 165 PRO A C 1
ATOM 1392 O O . PRO A 1 165 ? 55.362 17.023 -57.586 1.00 57.78 165 PRO A O 1
ATOM 1395 N N . GLN A 1 166 ? 55.758 14.826 -57.542 1.00 57.50 166 GLN A N 1
ATOM 1396 C CA . GLN A 1 166 ? 54.681 14.468 -58.480 1.00 57.50 166 GLN A CA 1
ATOM 1397 C C . GLN A 1 166 ? 53.545 13.624 -57.891 1.00 57.50 166 GLN A C 1
ATOM 1399 O O . GLN A 1 166 ? 52.533 13.432 -58.567 1.00 57.50 166 GLN A O 1
ATOM 1404 N N . MET A 1 167 ? 53.629 13.169 -56.639 1.00 53.66 167 MET A N 1
ATOM 1405 C CA . MET A 1 167 ? 52.507 12.466 -56.010 1.00 53.66 167 MET A CA 1
ATOM 1406 C C . MET A 1 167 ? 51.547 13.465 -55.364 1.00 53.66 167 MET A C 1
ATOM 1408 O O . MET A 1 167 ? 51.712 13.878 -54.218 1.00 53.66 167 MET A O 1
ATOM 1412 N N . LYS A 1 168 ? 50.522 13.865 -56.124 1.00 56.47 168 LYS A N 1
ATOM 1413 C CA . LYS A 1 168 ? 49.383 14.614 -55.582 1.00 56.47 168 LYS A CA 1
ATOM 1414 C C . LYS A 1 168 ? 48.635 13.715 -54.586 1.00 56.47 168 LYS A C 1
ATOM 1416 O O . LYS A 1 168 ? 48.241 12.614 -54.977 1.00 56.47 168 LYS A O 1
ATOM 1421 N N . PRO A 1 169 ? 48.405 14.141 -53.331 1.00 59.16 169 PRO A N 1
ATOM 1422 C CA . PRO A 1 169 ? 47.573 13.383 -52.407 1.00 59.16 169 PRO A CA 1
ATOM 1423 C C . PRO A 1 169 ? 46.146 13.319 -52.969 1.00 59.16 169 PRO A C 1
ATOM 1425 O O . PRO A 1 169 ? 45.427 14.309 -53.005 1.00 59.16 169 PRO A O 1
ATOM 1428 N N . LEU A 1 170 ? 45.748 12.140 -53.448 1.00 59.09 170 LEU A N 1
ATOM 1429 C CA . LEU A 1 170 ? 44.445 11.860 -54.073 1.00 59.09 170 LEU A CA 1
ATOM 1430 C C . LEU A 1 170 ? 43.273 11.802 -53.074 1.00 59.09 170 LEU A C 1
ATOM 1432 O O . LEU A 1 170 ? 42.166 11.422 -53.446 1.00 59.09 170 LEU A O 1
ATOM 1436 N N . PHE A 1 171 ? 43.497 12.159 -51.809 1.00 59.97 171 PHE A N 1
ATOM 1437 C CA . PHE A 1 171 ? 42.460 12.164 -50.783 1.00 59.97 171 PHE A CA 1
ATOM 1438 C C . PHE A 1 171 ? 42.017 13.588 -50.465 1.00 59.97 171 PHE A C 1
ATOM 1440 O O . PHE A 1 171 ? 42.816 14.411 -50.026 1.00 59.97 171 PHE A O 1
ATOM 1447 N N . LEU A 1 172 ? 40.720 13.842 -50.644 1.00 62.38 172 LEU A N 1
ATOM 1448 C CA . LEU A 1 172 ? 40.066 15.066 -50.201 1.00 62.38 172 LEU A CA 1
ATOM 1449 C C . LEU A 1 172 ? 39.872 15.004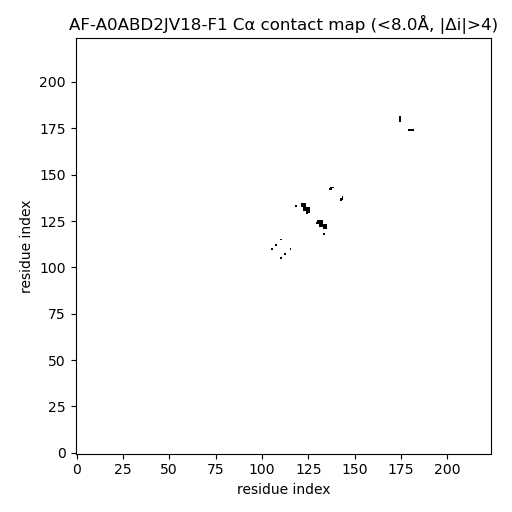 -48.682 1.00 62.38 172 LEU A C 1
ATOM 1451 O O . LEU A 1 172 ? 39.144 14.143 -48.180 1.00 62.38 172 LEU A O 1
ATOM 1455 N N . SER A 1 173 ? 40.523 15.907 -47.950 1.00 66.25 173 SER A N 1
ATOM 1456 C CA . SER A 1 173 ? 40.258 16.102 -46.529 1.00 66.25 173 SER A CA 1
ATOM 1457 C C . SER A 1 173 ? 39.192 17.189 -46.361 1.00 66.25 173 SER A C 1
ATOM 1459 O O . SER A 1 173 ? 39.266 18.259 -46.964 1.00 66.25 173 SER A O 1
ATOM 1461 N N . TYR A 1 174 ? 38.180 16.932 -45.531 1.00 62.91 174 TYR A N 1
ATOM 1462 C CA . TYR A 1 174 ? 37.175 17.949 -45.203 1.00 62.91 174 TYR A CA 1
ATOM 1463 C C . TYR A 1 174 ? 37.765 19.113 -44.392 1.00 62.91 174 TYR A C 1
ATOM 1465 O O . TYR A 1 174 ? 37.159 20.177 -44.346 1.00 62.91 174 TYR A O 1
ATOM 1473 N N . ALA A 1 175 ? 38.953 18.947 -43.799 1.00 65.25 175 ALA A N 1
ATOM 1474 C CA . ALA A 1 175 ? 39.665 20.030 -43.126 1.00 65.25 175 ALA A CA 1
ATOM 1475 C C . ALA A 1 175 ? 40.096 21.124 -44.119 1.00 65.25 175 ALA A C 1
ATOM 1477 O O . ALA A 1 175 ? 39.940 22.305 -43.819 1.00 65.25 175 ALA A O 1
ATOM 1478 N N . ASP A 1 176 ? 40.524 20.731 -45.325 1.00 63.66 176 ASP A N 1
ATOM 1479 C CA . ASP A 1 176 ? 40.917 21.664 -46.390 1.00 63.66 176 ASP A CA 1
ATOM 1480 C C . ASP A 1 176 ? 39.710 22.407 -46.981 1.00 63.66 176 ASP A C 1
ATOM 1482 O O . ASP A 1 176 ? 39.810 23.572 -47.356 1.00 63.66 176 ASP A O 1
ATOM 1486 N N . VAL A 1 177 ? 38.547 21.749 -47.033 1.00 65.00 177 VAL A N 1
ATOM 1487 C CA . VAL A 1 177 ? 37.298 22.331 -47.559 1.00 65.00 177 VAL A CA 1
ATOM 1488 C C . VAL A 1 177 ? 36.637 23.272 -46.547 1.00 65.00 177 VAL A C 1
ATOM 1490 O O . VAL A 1 177 ? 36.020 24.260 -46.933 1.00 65.00 177 VAL A O 1
ATOM 1493 N N . LEU A 1 178 ? 36.764 22.977 -45.252 1.00 74.50 178 LEU A N 1
ATOM 1494 C CA . LEU A 1 178 ? 36.138 23.745 -44.172 1.00 74.50 178 LEU A CA 1
ATOM 1495 C C . LEU A 1 178 ? 37.069 24.809 -43.564 1.00 74.50 178 LEU A C 1
ATOM 1497 O O . LEU A 1 178 ? 36.655 25.524 -42.654 1.00 74.50 178 LEU A O 1
ATOM 1501 N N . GLY A 1 179 ? 38.309 24.928 -44.052 1.00 57.31 179 GLY A N 1
ATOM 1502 C CA . GLY A 1 179 ? 39.266 25.950 -43.619 1.00 57.31 179 GLY A CA 1
ATOM 1503 C C . GLY A 1 179 ? 39.712 25.823 -42.159 1.00 57.31 179 GLY A C 1
ATOM 1504 O O . GLY A 1 179 ? 40.112 26.822 -41.560 1.00 57.31 179 GLY A O 1
ATOM 1505 N N . LEU A 1 180 ? 39.634 24.627 -41.563 1.00 63.53 180 LEU A N 1
ATOM 1506 C CA . LEU A 1 180 ? 40.117 24.424 -40.198 1.00 63.53 180 LEU A CA 1
ATOM 1507 C C . LEU A 1 180 ? 41.648 24.310 -40.194 1.00 63.53 180 LEU A C 1
ATOM 1509 O O . LEU A 1 180 ? 42.205 23.605 -41.038 1.00 63.53 180 LEU A O 1
ATOM 1513 N N . PRO A 1 181 ? 42.346 24.959 -39.241 1.00 47.91 181 PRO A N 1
ATOM 1514 C CA . PRO A 1 181 ? 43.794 24.861 -39.156 1.00 47.91 181 PRO A CA 1
ATOM 1515 C C . PRO A 1 181 ? 44.187 23.399 -38.935 1.00 47.91 181 PRO A C 1
ATOM 1517 O O . PRO A 1 181 ? 43.696 22.747 -38.012 1.00 47.91 181 PRO A O 1
ATOM 1520 N N . SER A 1 182 ? 45.083 22.887 -39.780 1.00 49.16 182 SER A N 1
ATOM 1521 C CA . SER A 1 182 ? 45.716 21.586 -39.590 1.00 49.16 182 SER A CA 1
ATOM 1522 C C . SER A 1 182 ? 46.343 21.556 -38.197 1.00 49.16 182 SER A C 1
ATOM 1524 O O . SER A 1 182 ? 47.326 22.254 -37.947 1.00 49.16 182 SER A O 1
ATOM 1526 N N . THR A 1 183 ? 45.770 20.791 -37.268 1.00 43.16 183 THR A N 1
ATOM 1527 C CA . THR A 1 183 ? 46.302 20.672 -35.909 1.00 43.16 183 THR A CA 1
ATOM 1528 C C . THR A 1 183 ? 47.558 19.808 -35.938 1.00 43.16 183 THR A C 1
ATOM 1530 O O . THR A 1 183 ? 47.533 18.622 -35.612 1.00 43.16 183 THR A O 1
ATOM 1533 N N . SER A 1 184 ? 48.676 20.396 -36.352 1.00 38.66 184 SER A N 1
ATOM 1534 C CA . SER A 1 184 ? 49.996 19.894 -36.006 1.00 38.66 184 SER A CA 1
ATOM 1535 C C . SER A 1 184 ? 50.265 20.241 -34.543 1.00 38.66 184 SER A C 1
ATOM 1537 O O . SER A 1 184 ? 50.400 21.411 -34.193 1.00 38.66 184 SER A O 1
ATOM 1539 N N . THR A 1 185 ? 50.341 19.200 -33.713 1.00 43.88 185 THR A N 1
ATOM 1540 C CA . THR A 1 185 ? 51.111 19.141 -32.459 1.00 43.88 185 THR A CA 1
ATOM 1541 C C . THR A 1 185 ? 50.869 20.255 -31.433 1.00 43.88 185 THR A C 1
ATOM 1543 O O . THR A 1 185 ? 51.569 21.263 -31.414 1.00 43.88 185 THR A O 1
ATOM 1546 N N . VAL A 1 186 ? 49.998 19.981 -30.459 1.00 33.03 186 VAL A N 1
ATOM 1547 C CA . VAL A 1 186 ? 50.225 20.429 -29.078 1.00 33.03 186 VAL A CA 1
ATOM 1548 C C . VAL A 1 186 ? 50.233 19.184 -28.200 1.00 33.03 186 VAL A C 1
ATOM 1550 O O . VAL A 1 186 ? 49.200 18.584 -27.916 1.00 33.03 186 VAL A O 1
ATOM 1553 N N . SER A 1 187 ? 51.436 18.763 -27.828 1.00 38.91 187 SER A N 1
ATOM 1554 C CA . SER A 1 187 ? 51.671 17.836 -26.731 1.00 38.91 187 SER A CA 1
ATOM 1555 C C . SER A 1 187 ? 51.394 18.558 -25.414 1.00 38.91 187 SER A C 1
ATOM 1557 O O . SER A 1 187 ? 52.146 19.460 -25.047 1.00 38.91 187 SER A O 1
ATOM 1559 N N . SER A 1 188 ? 50.363 18.123 -24.694 1.00 36.16 188 SER A N 1
ATOM 1560 C CA . SER A 1 188 ? 50.161 18.463 -23.286 1.00 36.16 188 SER A CA 1
ATOM 1561 C C . SER A 1 188 ? 49.833 17.192 -22.516 1.00 36.16 188 SER A C 1
ATOM 1563 O O . SER A 1 188 ? 48.792 16.569 -22.701 1.00 36.16 188 SER A O 1
ATOM 1565 N N . SER A 1 189 ? 50.775 16.825 -21.663 1.00 36.59 189 SER A N 1
ATOM 1566 C CA . SER A 1 189 ? 50.695 15.835 -20.601 1.00 36.59 189 SER A CA 1
ATOM 1567 C C . SER A 1 189 ? 49.488 16.036 -19.682 1.00 36.59 189 SER A C 1
ATOM 1569 O O . SER A 1 189 ? 49.348 17.105 -19.088 1.00 36.59 189 SER A O 1
ATOM 1571 N N . ALA A 1 190 ? 48.712 14.977 -19.455 1.00 32.81 190 ALA A N 1
ATOM 1572 C CA . ALA A 1 190 ? 48.029 14.765 -18.184 1.00 32.81 190 ALA A CA 1
ATOM 1573 C C . ALA A 1 190 ? 47.804 13.267 -17.952 1.00 32.81 190 ALA A C 1
ATOM 1575 O O . ALA A 1 190 ? 47.203 12.554 -18.750 1.00 32.81 190 ALA A O 1
ATOM 1576 N N . SER A 1 191 ? 48.370 12.835 -16.839 1.00 33.72 191 SER A N 1
ATOM 1577 C CA . SER A 1 191 ? 48.315 11.548 -16.168 1.00 33.72 191 SER A CA 1
ATOM 1578 C C . SER A 1 191 ? 46.936 10.888 -16.122 1.00 33.72 191 SER A C 1
ATOM 1580 O O . SER A 1 191 ? 45.909 11.524 -15.903 1.00 33.72 191 SER A O 1
ATOM 1582 N N . SER A 1 192 ? 46.988 9.562 -16.207 1.00 38.66 192 SER A N 1
ATOM 1583 C CA . SER A 1 192 ? 46.046 8.600 -15.642 1.00 38.66 192 SER A CA 1
ATOM 1584 C C . SER A 1 192 ? 45.322 9.093 -14.382 1.00 38.66 192 SER A C 1
ATOM 1586 O O . SER A 1 192 ? 45.953 9.311 -13.347 1.00 38.66 192 SER A O 1
ATOM 1588 N N . ALA A 1 193 ? 43.994 9.151 -14.453 1.00 31.17 193 ALA A N 1
ATOM 1589 C CA . ALA A 1 193 ? 43.110 9.014 -13.304 1.00 31.17 193 ALA A CA 1
ATOM 1590 C C . ALA A 1 193 ? 41.837 8.287 -13.755 1.00 31.17 193 ALA A C 1
ATOM 1592 O O . ALA A 1 193 ? 41.019 8.810 -14.509 1.00 31.17 193 ALA A O 1
ATOM 1593 N N . SER A 1 194 ? 41.709 7.044 -13.308 1.00 42.84 194 SER A N 1
ATOM 1594 C CA . SER A 1 194 ? 40.459 6.302 -13.270 1.00 42.84 194 SER A CA 1
ATOM 1595 C C . SER A 1 194 ? 39.487 7.017 -12.334 1.00 42.84 194 SER A C 1
ATOM 1597 O O . SER A 1 194 ? 39.689 6.987 -11.120 1.00 42.84 194 SER A O 1
ATOM 1599 N N . THR A 1 195 ? 38.425 7.606 -12.877 1.00 31.73 195 THR A N 1
ATOM 1600 C CA . THR A 1 195 ? 37.268 7.999 -12.069 1.00 31.73 195 THR A CA 1
ATOM 1601 C C . THR A 1 195 ? 35.999 7.794 -12.880 1.00 31.73 195 THR A C 1
ATOM 1603 O O . THR A 1 195 ? 35.649 8.577 -13.758 1.00 31.73 195 THR A O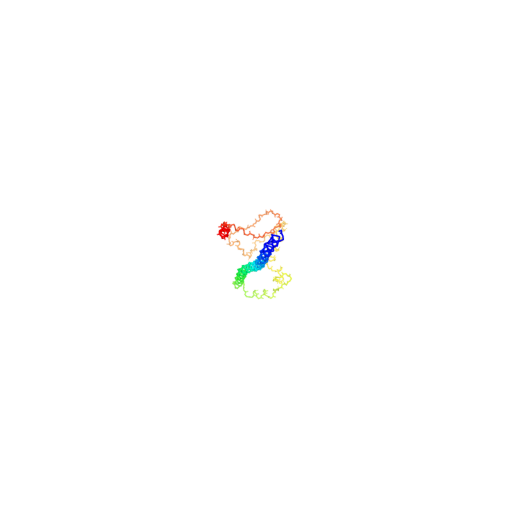 1
ATOM 1606 N N . SER A 1 196 ? 35.316 6.700 -12.570 1.00 43.75 196 SER A N 1
ATOM 1607 C CA . SER A 1 196 ? 33.888 6.520 -12.779 1.00 43.75 196 SER A CA 1
ATOM 1608 C C . SER A 1 196 ? 33.136 7.735 -12.231 1.00 43.75 196 SER A C 1
ATOM 1610 O O . SER A 1 196 ? 33.257 8.062 -11.051 1.00 43.75 196 SER A O 1
ATOM 1612 N N . PHE A 1 197 ? 32.347 8.407 -13.070 1.00 30.98 197 PHE A N 1
ATOM 1613 C CA . PHE A 1 197 ? 31.411 9.416 -12.589 1.00 30.98 197 PHE A CA 1
ATOM 1614 C C . PHE A 1 197 ? 30.034 9.209 -13.209 1.00 30.98 197 PHE A C 1
ATOM 1616 O O . PHE A 1 197 ? 29.795 9.443 -14.391 1.00 30.98 197 PHE A O 1
ATOM 1623 N N . SER A 1 198 ? 29.141 8.734 -12.349 1.00 37.56 198 SER A N 1
ATOM 1624 C CA . SER A 1 198 ? 27.700 8.749 -12.496 1.00 37.56 198 SER A CA 1
ATOM 1625 C C . SER A 1 198 ? 27.206 10.187 -12.663 1.00 37.56 198 SER A C 1
ATOM 1627 O O . SER A 1 198 ? 27.478 11.070 -11.848 1.00 37.56 198 SER A O 1
ATOM 1629 N N . ALA A 1 199 ? 26.435 10.433 -13.718 1.00 32.00 199 ALA A N 1
ATOM 1630 C CA . ALA A 1 199 ? 25.756 11.704 -13.913 1.00 32.00 199 ALA A CA 1
ATOM 1631 C C . ALA A 1 199 ? 24.552 11.791 -12.957 1.00 32.00 199 ALA A C 1
ATOM 1633 O O . ALA A 1 199 ? 23.439 11.395 -13.290 1.00 32.00 199 ALA A O 1
ATOM 1634 N N . SER A 1 200 ? 24.781 12.295 -11.742 1.00 34.78 200 SER A N 1
ATOM 1635 C CA . SER A 1 200 ? 23.712 12.720 -10.835 1.00 34.78 200 SER A CA 1
ATOM 1636 C C . SER A 1 200 ? 23.389 14.191 -11.102 1.00 34.78 200 SER A C 1
ATOM 1638 O O . SER A 1 200 ? 24.143 15.095 -10.739 1.00 34.78 200 SER A O 1
ATOM 1640 N N . VAL A 1 201 ? 22.263 14.431 -11.772 1.00 38.91 201 VAL A N 1
ATOM 1641 C CA . VAL 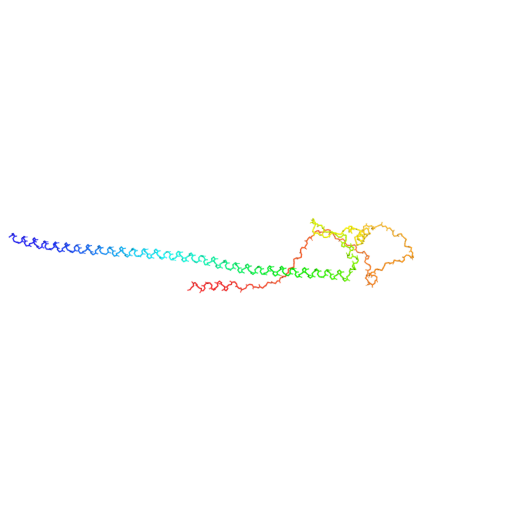A 1 201 ? 21.702 15.767 -11.996 1.00 38.91 201 VAL A CA 1
ATOM 1642 C C . VAL A 1 201 ? 21.057 16.247 -10.692 1.00 38.91 201 VAL A C 1
ATOM 1644 O O . VAL A 1 201 ? 20.003 15.764 -10.286 1.00 38.91 201 VAL A O 1
ATOM 1647 N N . LYS A 1 202 ? 21.692 17.209 -10.013 1.00 36.19 202 LYS A N 1
ATOM 1648 C CA . LYS A 1 202 ? 21.103 17.929 -8.873 1.00 36.19 202 LYS A CA 1
ATOM 1649 C C . LYS A 1 202 ? 20.215 19.067 -9.374 1.00 36.19 202 LYS A C 1
ATOM 1651 O O . LYS A 1 202 ? 20.702 20.153 -9.674 1.00 36.19 202 LYS A O 1
ATOM 1656 N N . THR A 1 203 ? 18.905 18.849 -9.371 1.00 40.97 203 THR A N 1
ATOM 1657 C CA . THR A 1 203 ? 17.911 19.928 -9.362 1.00 40.97 203 THR A CA 1
ATOM 1658 C C . THR A 1 203 ? 17.566 20.274 -7.913 1.00 40.97 203 THR A C 1
ATOM 1660 O O . THR A 1 203 ? 16.880 19.519 -7.226 1.00 40.97 203 THR A O 1
ATOM 1663 N N . ASN A 1 204 ? 18.037 21.425 -7.429 1.00 40.78 204 ASN A N 1
ATOM 1664 C CA . ASN A 1 204 ? 17.547 22.020 -6.188 1.00 40.78 204 ASN A CA 1
ATOM 1665 C C . ASN A 1 204 ? 16.220 22.739 -6.466 1.00 40.78 204 ASN A C 1
ATOM 1667 O O . ASN A 1 204 ? 16.220 23.865 -6.957 1.00 40.78 204 ASN A O 1
ATOM 1671 N N . PHE A 1 205 ? 15.096 22.124 -6.095 1.00 38.50 205 PHE A N 1
ATOM 1672 C CA . PHE A 1 205 ? 13.844 22.844 -5.865 1.00 38.50 205 PHE A CA 1
ATOM 1673 C C . PHE A 1 205 ? 13.139 22.256 -4.640 1.00 38.50 205 PHE A C 1
ATOM 1675 O O . PHE A 1 205 ? 12.622 21.144 -4.664 1.00 38.50 205 PHE A O 1
ATOM 1682 N N . ARG A 1 206 ? 13.162 23.003 -3.533 1.00 51.94 206 ARG A N 1
ATOM 1683 C CA . ARG A 1 206 ? 12.500 22.652 -2.273 1.00 51.94 206 ARG A CA 1
ATOM 1684 C C . ARG A 1 206 ? 11.341 23.621 -2.038 1.00 51.94 206 ARG A C 1
ATOM 1686 O O . ARG A 1 206 ? 11.602 24.753 -1.628 1.00 51.94 206 ARG A O 1
ATOM 1693 N N . PRO A 1 207 ? 10.073 23.216 -2.208 1.00 43.78 207 PRO A N 1
ATOM 1694 C CA . PRO A 1 207 ? 8.969 23.935 -1.600 1.00 43.78 207 PRO A CA 1
ATOM 1695 C C . PRO A 1 207 ? 8.843 23.553 -0.116 1.00 43.78 207 PRO A C 1
ATOM 1697 O O . PRO A 1 207 ? 8.990 22.401 0.293 1.00 43.78 207 PRO A O 1
ATOM 1700 N N . LYS A 1 208 ? 8.629 24.580 0.706 1.00 47.06 208 LYS A N 1
ATOM 1701 C CA . LYS A 1 208 ? 8.490 24.529 2.164 1.00 47.06 208 LYS A CA 1
ATOM 1702 C C . LYS A 1 208 ? 7.241 23.732 2.561 1.00 47.06 208 LYS A C 1
ATOM 1704 O O . LYS A 1 208 ? 6.137 24.041 2.124 1.00 47.06 208 LYS A O 1
ATOM 1709 N N . SER A 1 209 ? 7.410 22.747 3.440 1.00 42.28 209 SER A N 1
ATOM 1710 C CA . SER A 1 209 ? 6.321 22.017 4.089 1.00 42.28 209 SER A CA 1
ATOM 1711 C C . SER A 1 209 ? 5.706 22.858 5.214 1.00 42.28 209 SER A C 1
ATOM 1713 O O . SER A 1 209 ? 6.316 23.015 6.269 1.00 42.28 209 SER A O 1
ATOM 1715 N N . ALA A 1 210 ? 4.489 23.358 5.013 1.00 49.75 210 ALA A N 1
ATOM 1716 C CA . ALA A 1 210 ? 3.655 23.954 6.062 1.00 49.75 210 ALA A CA 1
ATOM 1717 C C . ALA A 1 210 ? 2.243 23.339 6.037 1.00 49.75 210 ALA A C 1
ATOM 1719 O O . ALA A 1 210 ? 1.242 24.040 5.929 1.00 49.75 210 ALA A O 1
ATOM 1720 N N . ALA A 1 211 ? 2.161 22.005 6.079 1.00 48.00 211 ALA A N 1
ATOM 1721 C CA . ALA A 1 211 ? 0.883 21.284 6.035 1.00 48.00 211 ALA A CA 1
ATOM 1722 C C . ALA A 1 211 ? 0.716 20.204 7.121 1.00 48.00 211 ALA A C 1
ATOM 1724 O O . ALA A 1 211 ? -0.341 19.582 7.191 1.00 48.00 211 ALA A O 1
ATOM 1725 N N . LYS A 1 212 ? 1.707 19.988 8.000 1.00 49.81 212 LYS A N 1
ATOM 1726 C CA . LYS A 1 212 ? 1.643 18.905 8.999 1.00 49.81 212 LYS A CA 1
ATOM 1727 C C . LYS A 1 212 ? 0.963 19.293 10.324 1.00 49.81 212 LYS A C 1
ATOM 1729 O O . LYS A 1 212 ? 0.529 18.405 11.047 1.00 49.81 212 LYS A O 1
ATOM 1734 N N . ASP A 1 213 ? 0.744 20.584 10.586 1.00 51.34 213 ASP A N 1
ATOM 1735 C CA . ASP A 1 213 ? 0.150 21.042 11.857 1.00 51.34 213 ASP A CA 1
ATOM 1736 C C . ASP A 1 213 ? -1.383 21.151 11.862 1.00 51.34 213 ASP A C 1
ATOM 1738 O O . ASP A 1 213 ? -2.003 21.148 12.925 1.00 51.34 213 ASP A O 1
ATOM 1742 N N . ARG A 1 214 ? -2.043 21.179 10.696 1.00 56.78 214 ARG A N 1
ATOM 1743 C CA . ARG A 1 214 ? -3.512 21.336 10.639 1.00 56.78 214 ARG A CA 1
ATOM 1744 C C . ARG A 1 214 ? -4.277 20.073 11.050 1.00 56.78 214 ARG A C 1
ATOM 1746 O O . ARG A 1 214 ? -5.343 20.181 11.649 1.00 56.78 214 ARG A O 1
ATOM 1753 N N . ASN A 1 215 ? -3.722 18.886 10.796 1.00 54.81 215 ASN A N 1
ATOM 1754 C CA . ASN A 1 215 ? -4.348 17.627 11.218 1.00 54.81 215 ASN A CA 1
ATOM 1755 C C . ASN A 1 215 ? -4.126 17.331 12.708 1.00 54.81 215 ASN A C 1
ATOM 1757 O O . ASN A 1 215 ? -5.018 16.785 13.350 1.00 54.81 215 ASN A O 1
ATOM 1761 N N . ALA A 1 216 ? -2.998 17.756 13.285 1.00 56.25 216 ALA A N 1
ATOM 1762 C CA . ALA A 1 216 ? -2.750 17.620 14.720 1.00 56.25 216 ALA A CA 1
ATOM 1763 C C . ALA A 1 216 ? -3.661 18.541 15.555 1.00 56.25 216 ALA A C 1
ATOM 1765 O O . ALA A 1 216 ? -4.175 18.120 16.590 1.00 56.25 216 ALA A O 1
ATOM 1766 N N . ALA A 1 217 ? -3.926 19.764 15.079 1.00 57.38 217 ALA A N 1
ATOM 1767 C CA . ALA A 1 217 ? -4.858 20.690 15.727 1.00 57.38 217 ALA A CA 1
ATOM 1768 C C . ALA A 1 217 ? -6.320 20.205 15.663 1.00 57.38 217 ALA A C 1
ATOM 1770 O O . ALA A 1 217 ? -7.055 20.326 16.639 1.00 57.38 217 ALA A O 1
ATOM 1771 N N . ARG A 1 218 ? -6.731 19.584 14.548 1.00 55.59 218 ARG A N 1
ATOM 1772 C CA . ARG A 1 218 ? -8.092 19.044 14.378 1.00 55.59 218 ARG A CA 1
ATOM 1773 C C . ARG A 1 218 ? -8.379 17.830 15.268 1.00 55.59 218 ARG A C 1
ATOM 1775 O O . ARG A 1 218 ? -9.520 17.636 15.664 1.00 55.59 218 ARG A O 1
ATOM 1782 N N . ILE A 1 219 ? -7.358 17.034 15.592 1.00 55.84 219 ILE A N 1
ATOM 1783 C CA . ILE A 1 219 ? -7.492 15.882 16.498 1.00 55.84 219 ILE A CA 1
ATOM 1784 C C . ILE A 1 219 ? -7.557 16.332 17.967 1.00 55.84 219 ILE A C 1
ATOM 1786 O O . ILE A 1 219 ? -8.265 15.711 18.753 1.00 55.84 219 ILE A O 1
ATOM 1790 N N . ARG A 1 220 ? -6.887 17.432 18.342 1.00 63.22 220 ARG A N 1
ATOM 1791 C CA . ARG A 1 220 ? -6.968 17.984 19.708 1.00 63.22 220 ARG A CA 1
ATOM 1792 C C . ARG A 1 220 ? -8.304 18.674 20.007 1.00 63.22 220 ARG A C 1
ATOM 1794 O O . ARG A 1 220 ? -8.776 18.570 21.125 1.00 63.22 220 ARG A O 1
ATOM 1801 N N . ALA A 1 221 ? -8.948 19.282 19.010 1.00 64.94 221 ALA A N 1
ATOM 1802 C CA . ALA A 1 221 ? -10.251 19.944 19.165 1.00 64.94 221 ALA A CA 1
ATOM 1803 C C . ALA A 1 221 ? -11.465 18.989 19.249 1.00 64.94 221 ALA A C 1
ATOM 1805 O O . ALA A 1 221 ? -12.594 19.452 19.343 1.00 64.94 221 ALA A O 1
ATOM 1806 N N . LEU A 1 222 ? -11.256 17.670 19.155 1.00 60.34 222 LEU A N 1
ATOM 1807 C CA . LEU A 1 222 ? -12.305 16.649 19.312 1.00 60.34 222 LEU A CA 1
ATOM 1808 C C . LEU A 1 222 ? -12.225 15.916 20.664 1.00 60.34 222 LEU A C 1
ATOM 1810 O O . LEU A 1 222 ? -12.960 14.954 20.877 1.00 60.34 222 LEU A O 1
ATOM 1814 N N . LEU A 1 223 ? -11.296 16.322 21.535 1.00 60.44 223 LEU A N 1
ATOM 1815 C CA . LEU A 1 223 ? -11.017 15.695 22.833 1.00 60.44 223 LEU A CA 1
ATOM 1816 C C . LEU A 1 223 ? -11.131 16.674 24.024 1.00 60.44 223 LEU A C 1
ATOM 1818 O O . LEU A 1 223 ? -10.862 16.259 25.149 1.00 60.44 223 LEU A O 1
ATOM 1822 N N . GLU A 1 224 ? -11.546 17.921 23.780 1.00 52.56 224 GLU A N 1
ATOM 1823 C CA . GLU A 1 224 ? -12.106 18.872 24.764 1.00 52.56 224 GLU A CA 1
ATOM 1824 C C . GLU A 1 224 ? -13.602 19.048 24.481 1.00 52.56 224 GLU A C 1
ATOM 1826 O O . GLU A 1 224 ? -14.368 19.190 25.459 1.00 52.56 224 GLU A O 1
#

Nearest PDB structures (foldseek):
  7wmp-assembly1_B  TM=3.393E-01  e=7.122E+00  Helicobacter phage KHP30